Protein AF-A0A649YAK7-F1 (afdb_monomer)

Organism: Acinetobacter baumannii (NCBI:txid470)

Solvent-accessible surface area (backbone atoms only — not comparable to full-atom values): 14995 Å² total; per-residue (Å²): 110,80,66,57,76,74,41,78,46,76,50,72,53,96,62,55,87,86,58,92,75,90,67,78,52,79,36,69,50,30,36,45,90,87,63,53,68,31,51,49,61,83,66,52,72,77,46,49,48,79,44,32,38,68,70,78,77,57,93,85,59,93,75,72,81,82,68,61,52,30,59,73,34,60,60,80,78,52,68,70,46,68,51,32,56,36,32,53,81,71,58,45,64,87,64,53,66,54,83,65,18,56,56,43,32,47,23,73,73,70,75,52,82,75,87,83,63,46,61,48,50,65,41,46,31,41,41,59,64,73,63,44,34,82,90,71,45,54,80,69,83,75,76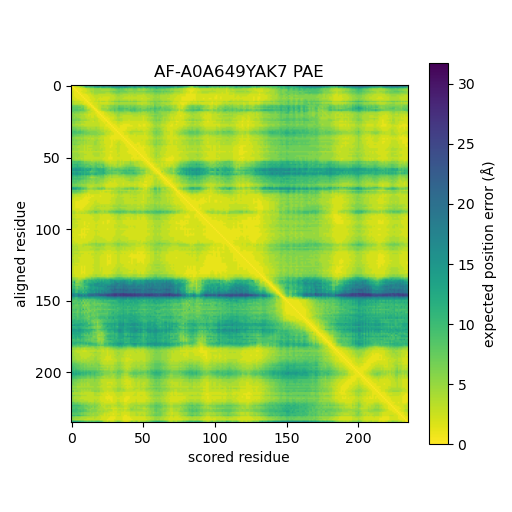,87,68,94,69,91,65,52,71,68,58,52,49,51,49,51,56,57,56,71,71,49,76,80,86,75,81,66,94,73,79,73,81,87,78,81,85,85,82,91,69,54,67,45,85,61,56,61,44,79,46,79,49,76,49,75,39,79,90,79,70,44,76,47,79,46,78,45,64,81,37,83,50,52,62,66,48,79,50,76,54,90,89,41,85,82,58,80,55,26,20,36,74

Structure (mmCIF, N/CA/C/O backbone):
data_AF-A0A649YAK7-F1
#
_entry.id   AF-A0A649YAK7-F1
#
loop_
_atom_site.group_PDB
_atom_site.id
_atom_site.type_symbol
_atom_site.label_atom_id
_atom_site.label_alt_id
_atom_site.label_comp_id
_atom_site.label_asym_id
_atom_site.label_entity_id
_atom_site.label_seq_id
_atom_site.pdbx_PDB_ins_code
_atom_site.Cartn_x
_atom_site.Cartn_y
_atom_site.Cartn_z
_atom_site.occupancy
_atom_site.B_iso_or_equiv
_atom_site.auth_seq_id
_atom_site.auth_comp_id
_atom_site.auth_asym_id
_atom_site.auth_atom_id
_atom_site.pdbx_PDB_model_num
ATOM 1 N N . PRO A 1 1 ? 16.745 -8.105 -25.907 1.00 77.00 1 PRO A N 1
ATOM 2 C CA . PRO A 1 1 ? 18.069 -7.790 -25.308 1.00 77.00 1 PRO A CA 1
ATOM 3 C C . PRO A 1 1 ? 18.294 -8.586 -24.013 1.00 77.00 1 PRO A C 1
ATOM 5 O O . PRO A 1 1 ? 17.346 -8.723 -23.245 1.00 77.00 1 PRO A O 1
ATOM 8 N N . GLN A 1 2 ? 19.508 -9.100 -23.781 1.00 86.31 2 GLN A N 1
ATOM 9 C CA . GLN A 1 2 ? 19.832 -10.002 -22.658 1.00 86.31 2 GLN A CA 1
ATOM 10 C C . GLN A 1 2 ? 19.568 -9.380 -21.272 1.00 86.31 2 GLN A C 1
ATOM 12 O O . GLN A 1 2 ? 19.023 -10.039 -20.391 1.00 86.31 2 GLN A O 1
ATOM 17 N N . VAL A 1 3 ? 19.872 -8.090 -21.099 1.00 90.75 3 VAL A N 1
ATOM 18 C CA . VAL A 1 3 ? 19.630 -7.367 -19.836 1.00 90.75 3 VAL A CA 1
ATOM 19 C C . VAL A 1 3 ? 18.131 -7.218 -19.561 1.00 90.75 3 VAL A C 1
ATOM 21 O O . VAL A 1 3 ? 17.653 -7.551 -18.478 1.00 90.75 3 VAL A O 1
ATOM 24 N N . TRP A 1 4 ? 17.355 -6.792 -20.564 1.00 88.62 4 TRP A N 1
ATOM 25 C CA . TRP A 1 4 ? 15.908 -6.591 -20.419 1.00 88.62 4 TRP A CA 1
ATOM 26 C C . TRP A 1 4 ? 15.171 -7.861 -19.990 1.00 88.62 4 TRP A C 1
ATOM 28 O O . TRP A 1 4 ? 14.299 -7.791 -19.130 1.00 88.62 4 TRP A O 1
ATOM 38 N N . SER A 1 5 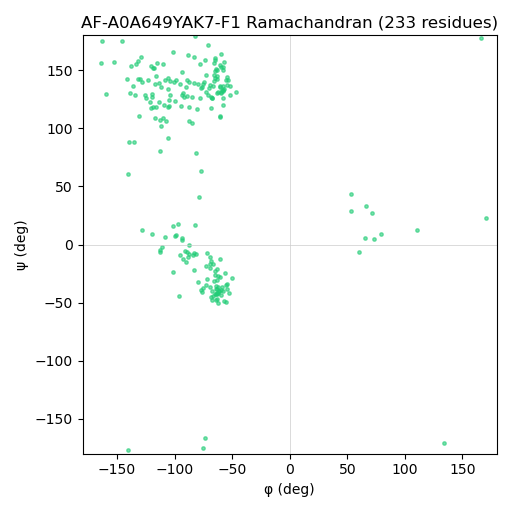? 15.551 -9.030 -20.526 1.00 89.81 5 SER A N 1
ATOM 39 C CA . SER A 1 5 ? 14.949 -10.315 -20.133 1.00 89.81 5 SER A CA 1
ATOM 40 C C . SER A 1 5 ? 15.121 -10.658 -18.650 1.00 89.81 5 SER A C 1
ATOM 42 O O . SER A 1 5 ? 14.463 -11.575 -18.169 1.00 89.81 5 SER A O 1
ATOM 44 N N . GLN A 1 6 ? 15.982 -9.931 -17.935 1.00 91.94 6 GLN A N 1
ATOM 45 C CA . GLN A 1 6 ? 16.278 -10.122 -16.519 1.00 91.94 6 GLN A CA 1
ATOM 46 C C . GLN A 1 6 ? 15.943 -8.887 -15.661 1.00 91.94 6 GLN A C 1
ATOM 48 O O . GLN A 1 6 ? 16.304 -8.841 -14.488 1.00 91.94 6 GLN A O 1
ATOM 53 N N . THR A 1 7 ? 15.268 -7.880 -16.227 1.00 94.56 7 THR A N 1
ATOM 54 C CA . THR A 1 7 ? 15.048 -6.583 -15.571 1.00 94.56 7 THR A CA 1
ATOM 55 C C . THR A 1 7 ? 13.649 -6.457 -14.967 1.00 94.56 7 THR A C 1
ATOM 57 O O . THR A 1 7 ? 12.636 -6.839 -15.561 1.00 94.56 7 THR A O 1
ATOM 60 N N . VAL A 1 8 ? 13.602 -5.847 -13.785 1.00 96.12 8 VAL A N 1
ATOM 61 C CA . VAL A 1 8 ? 12.404 -5.249 -13.195 1.00 96.12 8 VAL A CA 1
ATOM 62 C C . VAL A 1 8 ? 12.660 -3.751 -13.084 1.00 96.12 8 VAL A C 1
ATOM 64 O O . VAL A 1 8 ? 13.588 -3.345 -12.392 1.00 96.12 8 VAL A O 1
ATOM 67 N N . LEU A 1 9 ? 11.849 -2.943 -13.764 1.00 96.88 9 LEU A N 1
ATOM 68 C CA . LEU A 1 9 ? 11.813 -1.496 -13.586 1.00 96.88 9 LEU A CA 1
ATOM 69 C C . LEU A 1 9 ? 10.558 -1.141 -12.787 1.00 96.88 9 LEU A C 1
ATOM 71 O O . LEU A 1 9 ? 9.440 -1.426 -13.218 1.00 96.88 9 LEU A O 1
ATOM 75 N N . LEU A 1 10 ? 10.760 -0.532 -11.623 1.00 97.56 10 LEU A N 1
ATOM 76 C CA . LEU A 1 10 ? 9.701 0.034 -10.797 1.00 97.56 10 LEU A CA 1
ATOM 77 C C . LEU A 1 10 ? 9.756 1.551 -10.954 1.00 97.56 10 LEU A C 1
ATOM 79 O O . LEU A 1 10 ? 10.803 2.148 -10.724 1.00 97.56 10 LEU A O 1
ATOM 83 N N . VAL A 1 11 ? 8.647 2.160 -11.360 1.00 97.44 11 VAL A N 1
ATOM 84 C CA . VAL A 1 11 ? 8.497 3.618 -11.390 1.00 97.44 11 VAL A CA 1
ATOM 85 C C . VAL A 1 11 ? 7.514 3.980 -10.291 1.00 97.44 11 VAL A C 1
ATOM 87 O O . VAL A 1 11 ? 6.333 3.655 -10.400 1.00 97.44 11 VAL A O 1
ATOM 90 N N . ASN A 1 12 ? 8.008 4.597 -9.224 1.00 93.94 12 ASN A N 1
ATOM 91 C CA . ASN A 1 12 ? 7.213 5.079 -8.101 1.00 93.94 12 ASN A CA 1
ATOM 92 C C . ASN A 1 12 ? 7.291 6.602 -8.011 1.00 93.94 12 ASN A C 1
ATOM 94 O O . ASN A 1 12 ? 8.256 7.211 -8.465 1.00 93.94 12 ASN A O 1
ATOM 98 N N . PHE A 1 13 ? 6.280 7.180 -7.383 1.00 94.00 13 PHE A N 1
ATOM 99 C CA . PHE A 1 13 ? 6.213 8.597 -7.046 1.00 94.00 13 PHE A CA 1
ATOM 100 C C . PHE A 1 13 ? 6.452 8.726 -5.547 1.00 94.00 13 PHE A C 1
ATOM 102 O O . PHE A 1 13 ? 6.069 7.829 -4.803 1.00 94.00 13 PHE A O 1
ATOM 109 N N . ASP A 1 14 ? 7.136 9.770 -5.112 1.00 91.25 14 ASP A N 1
ATOM 110 C CA . ASP A 1 14 ? 7.422 10.030 -3.701 1.00 91.25 14 ASP A CA 1
ATOM 111 C C . ASP A 1 14 ? 6.227 10.654 -2.968 1.00 91.25 14 ASP A C 1
ATOM 113 O O . ASP A 1 14 ? 5.999 10.342 -1.800 1.00 91.25 14 ASP A O 1
ATOM 117 N N . GLU A 1 15 ? 5.421 11.455 -3.667 1.00 88.19 15 GLU A N 1
ATOM 118 C CA . GLU A 1 15 ? 4.200 12.060 -3.134 1.00 88.19 15 GLU A CA 1
ATOM 119 C C . GLU A 1 15 ? 3.072 12.194 -4.174 1.00 88.19 15 GLU A C 1
ATOM 121 O O . GLU A 1 15 ? 3.225 11.861 -5.351 1.00 88.19 15 GLU A O 1
ATOM 126 N N . ASN A 1 16 ? 1.895 12.640 -3.720 1.00 88.31 16 ASN A N 1
ATOM 127 C CA . ASN A 1 16 ? 0.734 12.930 -4.568 1.00 88.31 16 ASN A CA 1
ATOM 128 C C . ASN A 1 16 ? 0.569 14.431 -4.870 1.00 88.31 16 ASN A C 1
ATOM 130 O O . ASN A 1 16 ? -0.485 14.802 -5.380 1.00 88.31 16 ASN A O 1
ATOM 134 N N . ASP A 1 17 ? 1.533 15.278 -4.485 1.00 83.56 17 ASP A N 1
ATOM 135 C CA . ASP A 1 17 ? 1.525 16.740 -4.690 1.00 83.56 17 ASP A CA 1
ATOM 136 C C . ASP A 1 17 ? 0.242 17.432 -4.164 1.00 83.56 17 ASP A C 1
ATOM 138 O O . ASP A 1 17 ? -0.245 18.430 -4.690 1.00 83.56 17 ASP A O 1
ATOM 142 N N . GLY A 1 18 ? -0.388 16.846 -3.136 1.00 81.31 18 GLY A N 1
ATOM 143 C CA . GLY A 1 18 ? -1.634 17.352 -2.551 1.00 81.31 18 GLY A CA 1
ATOM 144 C C . GLY A 1 18 ? -2.896 17.137 -3.398 1.00 81.31 18 GLY A C 1
ATOM 145 O O . GLY A 1 18 ? -3.975 17.581 -2.996 1.00 81.31 18 GLY A O 1
ATOM 146 N N . PHE A 1 19 ? -2.814 16.433 -4.532 1.00 83.69 19 PHE A N 1
ATOM 147 C CA . PHE A 1 19 ? -3.988 16.109 -5.342 1.00 83.69 19 PHE A CA 1
ATOM 148 C C . PHE A 1 19 ? -4.945 15.163 -4.609 1.00 83.69 19 PHE A C 1
ATOM 150 O O . PHE A 1 19 ? -4.546 14.272 -3.859 1.00 83.69 19 PHE A O 1
ATOM 157 N N . PHE A 1 20 ? -6.244 15.334 -4.856 1.00 85.38 20 PHE A N 1
ATOM 158 C CA . PHE A 1 20 ? -7.271 14.485 -4.260 1.00 85.38 20 PHE A CA 1
ATOM 159 C C . PHE A 1 20 ? -7.090 13.005 -4.645 1.00 85.38 20 PHE A C 1
ATOM 161 O O . PHE A 1 20 ? -7.028 12.663 -5.825 1.00 85.38 20 PHE A O 1
ATOM 168 N N . ASP A 1 21 ? -7.119 12.122 -3.644 1.00 88.31 21 ASP A N 1
ATOM 169 C CA . ASP A 1 21 ? -7.293 10.679 -3.809 1.00 88.31 21 ASP A CA 1
ATOM 170 C C . ASP A 1 21 ? -8.437 10.204 -2.898 1.00 88.31 21 ASP A C 1
ATOM 172 O O . ASP A 1 21 ? -8.608 10.676 -1.773 1.00 88.31 21 ASP A O 1
ATOM 176 N N . HIS A 1 22 ? -9.262 9.290 -3.406 1.00 89.00 22 HIS A N 1
ATOM 177 C CA . HIS A 1 22 ? -10.464 8.821 -2.715 1.00 89.00 22 HIS A CA 1
ATOM 178 C C . HIS A 1 22 ? -10.210 7.633 -1.777 1.00 89.00 22 HIS A C 1
ATOM 180 O O . HIS A 1 22 ? -11.119 7.235 -1.044 1.00 89.00 22 HIS A O 1
ATOM 186 N N . VAL A 1 23 ? -9.033 7.005 -1.839 1.00 90.88 23 VAL A N 1
ATOM 187 C CA . VAL A 1 23 ? -8.731 5.790 -1.086 1.00 90.88 23 VAL A CA 1
ATOM 188 C C . VAL A 1 23 ? -8.207 6.166 0.293 1.00 90.88 23 VAL A C 1
ATOM 190 O O . VAL A 1 23 ? -7.153 6.794 0.408 1.00 90.88 23 VAL A O 1
ATOM 193 N N . PRO A 1 24 ? -8.906 5.767 1.369 1.00 90.94 24 PRO A N 1
ATOM 194 C CA . PRO A 1 24 ? -8.388 5.975 2.706 1.00 90.94 24 PRO A CA 1
ATOM 195 C C . PRO A 1 24 ? -7.124 5.138 2.911 1.00 90.94 24 PRO A C 1
ATOM 197 O O . PRO A 1 24 ? -7.049 3.983 2.491 1.00 90.94 24 PRO A O 1
ATOM 200 N N . SER A 1 25 ? -6.144 5.717 3.601 1.00 91.81 25 SER A N 1
ATOM 201 C CA . SER A 1 25 ? -4.922 4.997 3.948 1.00 91.81 25 SER A CA 1
ATOM 202 C C . SER A 1 25 ? -5.225 3.776 4.829 1.00 91.81 25 SER A C 1
ATOM 204 O O . SER A 1 25 ? -5.961 3.925 5.812 1.00 91.81 25 SER A O 1
ATOM 206 N N . PRO A 1 26 ? -4.618 2.603 4.558 1.00 94.75 26 PRO A N 1
ATOM 207 C CA . PRO A 1 26 ? -4.724 1.413 5.394 1.00 94.75 26 PRO A CA 1
ATOM 208 C C . PRO A 1 26 ? -3.820 1.560 6.626 1.00 94.75 26 PRO A C 1
ATOM 210 O O . PRO A 1 26 ? -2.837 0.843 6.784 1.00 94.75 26 PRO A O 1
ATOM 213 N N . SER A 1 27 ? -4.119 2.552 7.461 1.00 95.25 27 SER A N 1
ATOM 214 C CA . SER A 1 27 ? -3.342 2.888 8.652 1.00 95.25 27 SER A CA 1
ATOM 215 C C . SER A 1 27 ? -3.790 2.109 9.887 1.00 95.25 27 SER A C 1
ATOM 217 O O . SER A 1 27 ? -4.916 1.604 9.962 1.00 95.25 27 SER A O 1
ATOM 219 N N . ALA A 1 28 ? -2.932 2.084 10.909 1.00 96.06 28 ALA A N 1
ATOM 220 C CA . ALA A 1 28 ? -3.256 1.498 12.206 1.00 96.06 28 ALA A CA 1
ATOM 221 C C . ALA A 1 28 ? -4.471 2.196 12.875 1.00 96.06 28 ALA A C 1
ATOM 223 O O . ALA A 1 28 ? -4.866 3.300 12.459 1.00 96.06 28 ALA A O 1
ATOM 224 N N . PRO A 1 29 ? -5.094 1.570 13.901 1.00 96.12 29 PRO A N 1
ATOM 225 C CA . PRO A 1 29 ? -6.217 2.150 14.638 1.00 96.12 29 PRO A CA 1
ATOM 226 C C . PRO A 1 29 ? -5.972 3.605 15.040 1.00 96.12 29 PRO A C 1
ATOM 228 O O . PRO A 1 29 ? -4.916 3.937 15.577 1.00 96.12 29 PRO A O 1
ATOM 231 N N . SER A 1 30 ? -6.939 4.479 14.770 1.00 94.12 30 SER A N 1
ATOM 232 C CA . SER A 1 30 ? -6.812 5.908 15.063 1.00 94.12 30 SER A CA 1
ATOM 233 C C . SER A 1 30 ? -6.700 6.149 16.571 1.00 94.12 30 SER A C 1
ATOM 235 O O . SER A 1 30 ? -7.271 5.394 17.357 1.00 94.12 30 SER A O 1
ATOM 237 N N . LYS A 1 31 ? -6.013 7.221 16.975 1.00 93.50 31 LYS A N 1
ATOM 238 C CA . LYS A 1 31 ? -5.959 7.692 18.365 1.00 93.50 31 LYS A CA 1
ATOM 239 C C . LYS A 1 31 ? -6.423 9.139 18.446 1.00 93.50 31 LYS A C 1
ATOM 241 O O . LYS A 1 31 ? -6.130 9.920 17.539 1.00 93.50 31 LYS A O 1
ATOM 246 N N . ASP A 1 32 ? -7.159 9.475 19.500 1.00 91.62 32 ASP A N 1
ATOM 247 C CA . ASP A 1 32 ? -7.405 10.875 19.845 1.00 91.62 32 ASP A CA 1
ATOM 248 C C . ASP A 1 32 ? -6.232 11.479 20.632 1.00 91.62 32 ASP A C 1
ATOM 250 O O . ASP A 1 32 ? -5.234 10.812 20.907 1.00 91.62 32 ASP A O 1
ATOM 254 N N . ILE A 1 33 ? -6.356 12.759 20.987 1.00 87.94 33 ILE A N 1
ATOM 255 C CA . ILE A 1 33 ? -5.320 13.511 21.709 1.00 87.94 33 ILE A CA 1
ATOM 256 C C . ILE A 1 33 ? -5.031 12.962 23.116 1.00 87.94 33 ILE A C 1
ATOM 258 O O . ILE A 1 33 ? -3.957 13.199 23.656 1.00 87.94 33 ILE A O 1
ATOM 262 N N . ASN A 1 34 ? -5.962 12.203 23.699 1.00 90.62 34 ASN A N 1
ATOM 263 C CA . ASN A 1 34 ? -5.797 11.563 25.003 1.00 90.62 34 ASN A CA 1
ATOM 264 C C . ASN A 1 34 ? -5.275 10.120 24.870 1.00 90.62 34 ASN A C 1
ATOM 266 O O . ASN A 1 34 ? -5.186 9.399 25.862 1.00 90.62 34 ASN A O 1
ATOM 270 N N . GLY A 1 35 ? -4.962 9.673 23.647 1.00 90.38 35 GLY A N 1
ATOM 271 C CA . GLY A 1 35 ? -4.485 8.325 23.357 1.00 90.38 35 GLY A CA 1
ATOM 272 C C . GLY A 1 35 ? -5.583 7.260 23.298 1.00 90.38 35 GLY A C 1
ATOM 273 O O . GLY A 1 35 ? -5.260 6.074 23.194 1.00 90.38 35 GLY A O 1
ATOM 274 N N . VAL A 1 36 ? -6.868 7.637 23.331 1.00 93.81 36 VAL A N 1
ATOM 275 C CA . VAL A 1 36 ? -7.970 6.671 23.218 1.00 93.81 36 VAL A CA 1
ATOM 276 C C . VAL A 1 36 ? -7.983 6.092 21.809 1.00 93.81 36 VAL A C 1
ATOM 278 O O . VAL A 1 36 ? -8.017 6.823 20.819 1.00 93.81 36 VAL A O 1
ATOM 281 N N . VAL A 1 37 ? -7.971 4.762 21.717 1.00 95.38 37 VAL A N 1
ATOM 282 C CA . VAL A 1 37 ? -7.925 4.035 20.445 1.00 95.38 37 VAL A CA 1
ATOM 283 C C . VAL A 1 37 ? -9.329 3.863 19.855 1.00 95.38 37 VAL A C 1
ATOM 285 O O . VAL A 1 37 ? -10.227 3.299 20.481 1.00 95.38 37 VAL A O 1
ATOM 288 N N . TYR A 1 38 ? -9.498 4.275 18.600 1.00 95.62 38 TYR A N 1
ATOM 289 C CA . TYR A 1 38 ? -10.708 4.114 17.796 1.00 95.62 38 TYR A CA 1
ATOM 290 C C . TYR A 1 38 ? -10.488 3.019 16.751 1.00 95.62 38 TYR A C 1
ATOM 292 O O . TYR A 1 38 ? -10.017 3.256 15.636 1.00 95.62 38 TYR A O 1
ATOM 300 N N . GLY A 1 39 ? -10.837 1.790 17.125 1.00 95.25 39 GLY A N 1
ATOM 301 C CA . GLY A 1 39 ? -10.543 0.603 16.328 1.00 95.25 39 GLY A CA 1
ATOM 302 C C . GLY A 1 39 ? -9.983 -0.527 17.179 1.00 95.25 39 GLY A C 1
ATOM 303 O O . GLY A 1 39 ? -10.009 -0.436 18.405 1.00 95.25 39 GLY A O 1
ATOM 304 N N . LYS A 1 40 ? -9.503 -1.594 16.535 1.00 95.12 40 LYS A N 1
ATOM 305 C CA . LYS A 1 40 ? -8.773 -2.705 17.175 1.00 95.12 40 LYS A CA 1
ATOM 306 C C . LYS A 1 40 ? -7.823 -3.359 16.176 1.00 95.12 40 LYS A C 1
ATOM 308 O O . LYS A 1 40 ? -8.052 -3.288 14.975 1.00 95.12 40 LYS A O 1
ATOM 313 N N . THR A 1 41 ? -6.793 -4.020 16.681 1.00 95.31 41 THR A N 1
ATOM 314 C CA . THR A 1 41 ? -5.872 -4.840 15.890 1.00 95.31 41 THR A CA 1
ATOM 315 C C . THR A 1 41 ? -5.576 -6.135 16.639 1.00 95.31 41 THR A C 1
ATOM 317 O O . THR A 1 41 ? -5.674 -6.170 17.868 1.00 95.31 41 THR A O 1
ATOM 320 N N . THR A 1 42 ? -5.230 -7.197 15.915 1.00 94.56 42 THR A N 1
ATOM 321 C CA . THR A 1 42 ? -4.680 -8.429 16.503 1.00 94.56 42 THR A CA 1
ATOM 322 C C . THR A 1 42 ? -3.180 -8.348 16.807 1.00 94.56 42 THR A C 1
ATOM 324 O O . THR A 1 42 ? -2.638 -9.279 17.400 1.00 94.56 42 THR A O 1
ATOM 327 N N . LEU A 1 43 ? -2.491 -7.284 16.384 1.00 96.12 43 LEU A N 1
ATOM 328 C CA . LEU A 1 43 ? -1.095 -7.027 16.744 1.00 96.12 43 LEU A CA 1
ATOM 329 C C . LEU A 1 43 ? -0.987 -6.467 18.168 1.00 96.12 43 LEU A C 1
ATOM 331 O O . LEU A 1 43 ? -1.923 -5.857 18.683 1.00 96.12 43 LEU A O 1
ATOM 335 N N . THR A 1 44 ? 0.166 -6.657 18.807 1.00 97.19 44 THR A N 1
ATOM 336 C CA . THR A 1 44 ? 0.431 -6.076 20.131 1.00 97.19 44 THR A CA 1
ATOM 337 C C . THR A 1 44 ? 0.677 -4.571 20.041 1.00 97.19 44 THR A C 1
ATOM 339 O O . THR A 1 44 ? 1.111 -4.068 19.003 1.00 97.19 44 THR A O 1
ATOM 342 N N . ASP A 1 45 ? 0.492 -3.852 21.153 1.00 94.25 45 ASP A N 1
ATOM 343 C CA . ASP A 1 45 ? 0.768 -2.409 21.228 1.00 94.25 45 ASP A CA 1
ATOM 344 C C . ASP A 1 45 ? 2.200 -2.067 20.794 1.00 94.25 45 ASP A C 1
ATOM 346 O O . ASP A 1 45 ? 2.418 -1.094 20.075 1.00 94.25 45 ASP A O 1
ATOM 350 N N . GLN A 1 46 ? 3.175 -2.911 21.152 1.00 94.81 46 GLN A N 1
ATOM 351 C CA . GLN A 1 46 ? 4.565 -2.749 20.725 1.00 94.81 46 GLN A CA 1
ATOM 352 C C . GLN A 1 46 ? 4.720 -2.884 19.205 1.00 94.81 46 GLN A C 1
ATOM 354 O O . GLN A 1 46 ? 5.434 -2.095 18.590 1.00 94.81 46 GLN A O 1
ATOM 359 N N . GLN A 1 47 ? 4.052 -3.858 18.584 1.00 95.69 47 GLN A N 1
ATOM 360 C CA . GLN A 1 47 ? 4.137 -4.096 17.140 1.00 95.69 47 GLN A CA 1
ATOM 361 C C . GLN A 1 47 ? 3.547 -2.952 16.307 1.00 95.69 47 GLN A C 1
ATOM 363 O O . GLN A 1 47 ? 4.041 -2.697 15.209 1.00 95.69 47 GLN A O 1
ATOM 368 N N . VAL A 1 48 ? 2.523 -2.263 16.820 1.00 95.06 48 VAL A N 1
ATOM 369 C CA . VAL A 1 48 ? 1.903 -1.106 16.147 1.00 95.06 48 VAL A CA 1
ATOM 370 C C . VAL A 1 48 ? 2.452 0.245 16.599 1.00 95.06 48 VAL A C 1
ATOM 372 O O . VAL A 1 48 ? 2.135 1.259 15.984 1.00 95.06 48 VAL A O 1
ATOM 375 N N . SER A 1 49 ? 3.278 0.282 17.649 1.00 93.50 49 SER A N 1
ATOM 376 C CA . SER A 1 49 ? 3.831 1.520 18.217 1.00 93.50 49 SER A CA 1
ATOM 377 C C . SER A 1 49 ? 4.555 2.390 17.187 1.00 93.50 49 SER A C 1
ATOM 379 O O . SER A 1 49 ? 4.439 3.609 17.245 1.00 93.50 49 SER A O 1
ATOM 381 N N . TYR A 1 50 ? 5.215 1.759 16.212 1.00 93.12 50 TYR A N 1
ATOM 382 C CA . TYR A 1 50 ? 5.959 2.410 15.133 1.00 93.12 50 TYR A CA 1
ATOM 383 C C . TYR A 1 50 ? 5.083 3.200 14.154 1.00 93.12 50 TYR A C 1
ATOM 385 O O . TYR A 1 50 ? 5.609 4.007 13.402 1.00 93.12 50 TYR A O 1
ATOM 393 N N . GLU A 1 51 ? 3.766 2.983 14.132 1.00 94.75 51 GLU A N 1
ATOM 394 C CA . GLU A 1 51 ? 2.853 3.696 13.225 1.00 94.75 51 GLU A CA 1
ATOM 395 C C . GLU A 1 51 ? 2.340 5.021 13.806 1.00 94.75 51 GLU A C 1
ATOM 397 O O . GLU A 1 51 ? 1.665 5.783 13.109 1.00 94.75 51 GLU A O 1
ATOM 402 N N . TYR A 1 52 ? 2.631 5.289 15.083 1.00 94.69 52 TYR A N 1
ATOM 403 C CA . TYR A 1 52 ? 2.188 6.482 15.796 1.00 94.69 52 TYR A CA 1
ATOM 404 C C . TYR A 1 52 ? 3.329 7.476 15.955 1.00 94.69 52 TYR A C 1
ATOM 406 O O . TYR A 1 52 ? 4.455 7.098 16.264 1.00 94.69 52 TYR A O 1
ATOM 414 N N . PHE A 1 53 ? 3.038 8.765 15.804 1.00 92.62 53 PHE A N 1
ATOM 415 C CA . PHE A 1 53 ? 4.038 9.807 15.957 1.00 92.62 53 PHE A CA 1
ATOM 416 C C . PHE A 1 53 ? 4.246 10.126 17.440 1.00 92.62 53 PHE A C 1
ATOM 418 O O . PHE A 1 53 ? 3.693 11.074 17.993 1.00 92.62 53 PHE A O 1
ATOM 425 N N . ASN A 1 54 ? 5.011 9.260 18.098 1.00 90.31 54 ASN A N 1
ATOM 426 C CA . ASN A 1 54 ? 5.407 9.363 19.503 1.00 90.31 54 ASN A CA 1
ATOM 427 C C . ASN A 1 54 ? 6.929 9.227 19.686 1.00 90.31 54 ASN A C 1
ATOM 429 O O . ASN A 1 54 ? 7.413 9.011 20.796 1.00 90.31 54 ASN A O 1
ATOM 433 N N . HIS A 1 55 ? 7.679 9.303 18.586 1.00 87.31 55 HIS A N 1
ATOM 434 C CA . HIS A 1 55 ? 9.122 9.122 18.580 1.00 87.31 55 HIS A CA 1
ATOM 435 C C . HIS A 1 55 ? 9.832 10.455 18.850 1.00 87.31 55 HIS A C 1
ATOM 437 O O . HIS A 1 55 ? 9.423 11.487 18.306 1.00 87.31 55 HIS A O 1
ATOM 443 N N . PRO A 1 56 ? 10.910 10.455 19.654 1.00 88.88 56 PRO A N 1
ATOM 444 C CA . PRO A 1 56 ? 11.691 11.660 19.885 1.00 88.88 56 PRO A CA 1
ATOM 445 C C . PRO A 1 56 ? 12.369 12.118 18.593 1.00 88.88 56 PRO A C 1
ATOM 447 O O . PRO A 1 56 ? 12.607 11.322 17.681 1.00 88.88 56 PRO A O 1
ATOM 450 N N . ALA A 1 57 ? 12.731 13.399 18.540 1.00 90.06 57 ALA A N 1
ATOM 451 C CA . ALA A 1 57 ? 13.565 13.904 17.463 1.00 90.06 57 ALA A CA 1
ATOM 452 C C . ALA A 1 57 ? 14.893 13.147 17.401 1.00 90.06 57 ALA A C 1
ATOM 454 O O . ALA A 1 57 ? 15.568 12.956 18.415 1.00 90.06 57 ALA A O 1
ATOM 455 N N . VAL A 1 58 ? 15.282 12.723 16.197 1.00 89.31 58 VAL A N 1
ATOM 456 C CA . VAL A 1 58 ? 16.630 12.192 15.977 1.00 89.31 58 VAL A CA 1
ATOM 457 C C . VAL A 1 58 ? 17.650 13.305 16.214 1.00 89.31 58 VAL A C 1
ATOM 459 O O . VAL A 1 58 ? 17.401 14.458 15.870 1.00 89.31 58 VAL A O 1
ATOM 462 N N . ALA A 1 59 ? 18.810 12.968 16.785 1.00 90.81 59 ALA A N 1
ATOM 463 C CA . ALA A 1 59 ? 19.792 13.949 17.266 1.00 90.81 59 ALA A CA 1
ATOM 464 C C . ALA A 1 59 ? 20.278 14.952 16.198 1.00 90.81 59 ALA A C 1
ATOM 466 O O . ALA A 1 59 ? 20.720 16.047 16.529 1.00 90.81 59 ALA A O 1
ATOM 467 N N . THR A 1 60 ? 20.209 14.581 14.919 1.00 92.44 60 THR A N 1
ATOM 468 C CA . THR A 1 60 ? 20.617 15.408 13.772 1.00 92.44 60 THR A CA 1
ATOM 469 C C . THR A 1 60 ? 19.485 16.261 13.198 1.00 92.44 60 THR A C 1
ATOM 471 O O . THR A 1 60 ? 19.723 17.052 12.282 1.00 92.44 60 THR A O 1
ATOM 474 N N . SER A 1 61 ? 18.256 16.106 13.694 1.00 91.12 61 SER A N 1
ATOM 475 C CA . SER A 1 61 ? 17.112 16.866 13.207 1.00 91.12 61 SER A CA 1
ATOM 476 C C . SER A 1 61 ? 17.213 18.324 13.643 1.00 91.12 61 SER A C 1
ATOM 478 O O . SER A 1 61 ? 17.400 18.627 14.818 1.00 91.12 61 SER A O 1
ATOM 480 N N . LYS A 1 62 ? 17.066 19.244 12.684 1.00 92.69 62 LYS A N 1
ATOM 481 C CA . LYS A 1 62 ? 16.997 20.691 12.954 1.00 92.69 62 LYS A CA 1
ATOM 482 C C . LYS A 1 62 ? 15.595 21.142 13.361 1.00 92.69 62 LYS A C 1
ATOM 484 O O . LYS A 1 62 ? 15.442 22.206 13.951 1.00 92.69 62 LYS A O 1
ATOM 489 N N . SER A 1 63 ? 14.584 20.357 13.007 1.00 91.75 63 SER A N 1
ATOM 490 C CA . SER A 1 63 ? 13.179 20.652 13.253 1.00 91.75 63 SER A CA 1
ATOM 491 C C . SER A 1 63 ? 12.377 19.363 13.181 1.00 91.75 63 SER A C 1
ATOM 493 O O . SER A 1 63 ? 12.459 18.636 12.190 1.00 91.75 63 SER A O 1
ATOM 495 N N . GLN A 1 64 ? 11.564 19.109 14.196 1.00 89.94 64 GLN A N 1
ATOM 496 C CA . GLN A 1 64 ? 10.560 18.057 14.185 1.00 89.94 64 GLN A CA 1
ATOM 497 C C . GLN A 1 64 ? 9.269 18.645 14.771 1.00 89.94 64 GLN A C 1
ATOM 499 O O . GLN A 1 64 ? 9.356 19.365 15.766 1.00 89.94 64 GLN A O 1
ATOM 504 N N . PRO A 1 65 ? 8.092 18.386 14.176 1.00 89.25 65 PRO A N 1
ATOM 505 C CA . PRO A 1 65 ? 6.825 18.757 14.794 1.00 89.25 65 PRO A CA 1
ATOM 506 C C . PRO A 1 65 ? 6.664 18.109 16.175 1.00 89.25 65 PRO A C 1
ATOM 508 O O . PRO A 1 65 ? 7.195 17.028 16.421 1.00 89.25 65 PRO A O 1
ATOM 511 N N . GLU A 1 66 ? 5.906 18.741 17.068 1.00 90.00 66 GLU A N 1
ATOM 512 C CA . GLU A 1 66 ? 5.556 18.119 18.349 1.00 90.00 66 GLU A CA 1
ATOM 513 C C . GLU A 1 66 ? 4.835 16.789 18.117 1.00 90.00 66 GLU A C 1
ATOM 515 O O . GLU A 1 66 ? 3.960 16.685 17.252 1.00 90.00 66 GLU A O 1
ATOM 520 N N . THR A 1 67 ? 5.201 15.767 18.890 1.00 90.75 67 THR A N 1
ATOM 521 C CA . THR A 1 67 ? 4.540 14.463 18.813 1.00 90.75 67 THR A CA 1
ATOM 522 C C . THR A 1 67 ? 3.076 14.604 19.206 1.00 90.75 67 THR A C 1
ATOM 524 O O . THR A 1 67 ? 2.774 15.140 20.272 1.00 90.75 67 THR A O 1
ATOM 527 N N . ASP A 1 68 ? 2.170 14.079 18.388 1.00 90.31 68 ASP A N 1
ATOM 528 C CA . ASP A 1 68 ? 0.725 14.150 18.630 1.00 90.31 68 ASP A CA 1
ATOM 529 C C . ASP A 1 68 ? 0.106 12.784 18.971 1.00 90.31 68 ASP A C 1
ATOM 531 O O . ASP A 1 68 ? -1.097 12.688 19.224 1.00 90.31 68 ASP A O 1
ATOM 535 N N . GLY A 1 69 ? 0.913 11.715 18.966 1.00 90.94 69 GLY A N 1
ATOM 536 C CA . GLY A 1 69 ? 0.472 10.345 19.225 1.00 90.94 69 GLY A CA 1
ATOM 537 C C . GLY A 1 69 ? -0.482 9.784 18.165 1.00 90.94 69 GLY A C 1
ATOM 538 O O . GLY A 1 69 ? -0.997 8.672 18.337 1.00 90.94 69 GLY A O 1
ATOM 539 N N . ARG A 1 70 ? -0.728 10.517 17.073 1.00 90.94 70 ARG A N 1
ATOM 540 C CA . ARG A 1 70 ? -1.612 10.102 15.985 1.00 90.94 70 ARG A CA 1
ATOM 541 C C . ARG A 1 70 ? -0.870 9.195 15.021 1.00 90.94 70 ARG A C 1
ATOM 543 O O . ARG A 1 70 ? 0.354 9.117 14.997 1.00 90.94 70 ARG A O 1
ATOM 550 N N . VAL A 1 71 ? -1.645 8.466 14.227 1.00 92.25 71 VAL A N 1
ATOM 551 C CA . VAL A 1 71 ? -1.097 7.653 13.143 1.00 92.25 71 VAL A CA 1
ATOM 552 C C . VAL A 1 71 ? -0.579 8.579 12.042 1.00 92.25 71 VAL A C 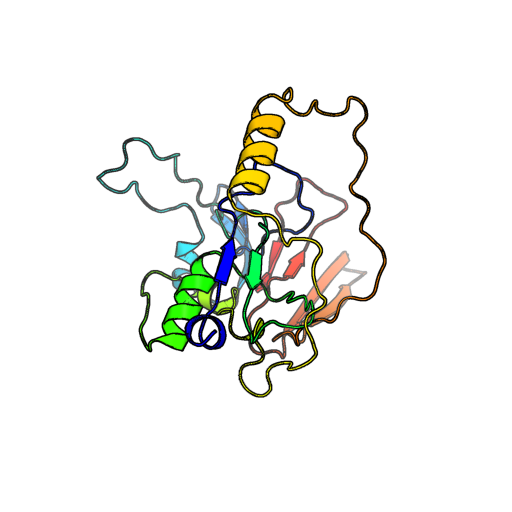1
ATOM 554 O O . VAL A 1 71 ? -1.296 9.500 11.650 1.00 92.25 71 VAL A O 1
ATOM 557 N N . TYR A 1 72 ? 0.619 8.318 11.521 1.00 87.50 72 TYR A N 1
ATOM 558 C CA . TYR A 1 72 ? 1.206 9.125 10.440 1.00 87.50 72 TYR A CA 1
ATOM 559 C C . TYR A 1 72 ? 1.340 8.372 9.108 1.00 87.50 72 TYR A C 1
ATOM 561 O O . TYR A 1 72 ? 1.722 8.968 8.103 1.00 87.50 72 TYR A O 1
ATOM 569 N N . GLY A 1 73 ? 1.021 7.072 9.058 1.00 85.81 73 GLY A N 1
ATOM 570 C CA . GLY A 1 73 ? 1.102 6.318 7.811 1.00 85.81 73 GLY A CA 1
ATOM 571 C C . GLY A 1 73 ? 0.351 4.976 7.786 1.00 85.81 73 GLY A C 1
ATOM 572 O O . GLY A 1 73 ? -0.187 4.560 8.815 1.00 85.81 73 GLY A O 1
ATOM 573 N N . PRO A 1 74 ? 0.312 4.283 6.624 1.00 92.00 74 PRO A N 1
ATOM 574 C CA . PRO A 1 74 ? 0.836 4.707 5.314 1.00 92.00 74 PRO A CA 1
ATOM 575 C C . PRO A 1 74 ? 0.245 6.035 4.814 1.00 92.00 74 PRO A C 1
ATOM 577 O O . PRO A 1 74 ? -0.807 6.458 5.284 1.00 92.00 74 PRO A O 1
ATOM 580 N N . GLY A 1 75 ? 0.934 6.735 3.919 1.00 89.38 75 GLY A N 1
ATOM 581 C CA . GLY A 1 75 ? 0.472 8.030 3.415 1.00 89.38 75 GLY A CA 1
ATOM 582 C C . GLY A 1 75 ? -0.706 7.925 2.441 1.00 89.38 75 GLY A C 1
ATOM 583 O O . GLY A 1 75 ? -1.351 6.884 2.295 1.00 89.38 75 GLY A O 1
ATOM 584 N N . VAL A 1 76 ? -0.964 9.031 1.752 1.00 90.81 76 VAL A N 1
ATOM 585 C CA . VAL A 1 76 ? -1.823 9.080 0.562 1.00 90.81 76 VAL A CA 1
ATOM 586 C C . VAL A 1 76 ? -1.308 8.142 -0.530 1.00 90.81 76 VAL A C 1
ATOM 588 O O . VAL A 1 76 ? -0.110 7.871 -0.629 1.00 90.81 76 VAL A O 1
ATOM 591 N N . ARG A 1 77 ? -2.223 7.615 -1.348 1.00 93.88 77 ARG A N 1
ATOM 592 C CA . ARG A 1 77 ? -1.852 6.706 -2.432 1.00 93.88 77 ARG A CA 1
ATOM 593 C C . ARG A 1 77 ? -1.087 7.460 -3.516 1.00 93.88 77 ARG A C 1
ATOM 595 O O . ARG A 1 77 ? -1.499 8.530 -3.949 1.00 93.88 77 ARG A O 1
ATOM 602 N N . VAL A 1 78 ? -0.032 6.823 -4.008 1.00 94.94 78 VAL A N 1
ATOM 603 C CA . VAL A 1 78 ? 0.753 7.270 -5.158 1.00 94.94 78 VAL A CA 1
ATOM 604 C C . VAL A 1 78 ? 0.740 6.204 -6.258 1.00 94.94 78 VAL A C 1
ATOM 606 O O . VAL A 1 78 ? 0.565 5.016 -5.956 1.00 94.94 78 VAL A O 1
ATOM 609 N N . PRO A 1 79 ? 0.907 6.575 -7.540 1.00 94.94 79 PRO A N 1
ATOM 610 C CA . PRO A 1 79 ? 1.037 5.593 -8.605 1.00 94.94 79 PRO A CA 1
ATOM 611 C C . PRO A 1 79 ? 2.309 4.748 -8.451 1.00 94.94 79 PRO A C 1
ATOM 613 O O . PRO A 1 79 ? 3.351 5.213 -7.990 1.00 94.94 79 PRO A O 1
ATOM 616 N N . MET A 1 80 ? 2.240 3.504 -8.918 1.00 96.56 80 MET A N 1
ATOM 617 C CA . MET A 1 80 ? 3.416 2.681 -9.172 1.00 96.56 80 MET A CA 1
ATOM 618 C C . MET A 1 80 ? 3.222 1.920 -10.479 1.00 96.56 80 MET A C 1
ATOM 620 O O . MET A 1 80 ? 2.210 1.242 -10.667 1.00 96.56 80 MET A O 1
ATOM 624 N N . TYR A 1 81 ? 4.219 1.985 -11.358 1.00 97.12 81 TYR A N 1
ATOM 625 C CA . TYR A 1 81 ? 4.283 1.166 -12.562 1.00 97.12 81 TYR A CA 1
ATOM 626 C C . TYR A 1 81 ? 5.326 0.066 -12.399 1.00 97.12 81 TYR A C 1
ATOM 628 O O . TYR A 1 81 ? 6.455 0.314 -11.977 1.00 97.12 81 TYR A O 1
ATOM 636 N N . VAL A 1 82 ? 4.948 -1.154 -12.779 1.00 96.88 82 VAL A N 1
ATOM 637 C CA . VAL A 1 82 ? 5.825 -2.328 -12.768 1.00 96.88 82 VAL A CA 1
ATOM 638 C C . VAL A 1 82 ? 6.077 -2.758 -14.206 1.00 96.88 82 VAL A C 1
ATOM 640 O O . VAL A 1 82 ? 5.196 -3.318 -14.862 1.00 96.88 82 VAL A O 1
ATOM 643 N N . ILE A 1 83 ? 7.285 -2.515 -14.707 1.00 94.94 83 ILE A N 1
ATOM 644 C CA . ILE A 1 83 ? 7.638 -2.702 -16.116 1.00 94.94 83 ILE A CA 1
ATOM 645 C C . ILE A 1 83 ? 8.716 -3.780 -16.219 1.00 94.94 83 ILE A C 1
ATOM 647 O O . ILE A 1 83 ? 9.858 -3.605 -15.797 1.00 94.94 83 ILE A O 1
ATOM 651 N N . SER A 1 84 ? 8.333 -4.943 -16.741 1.00 94.19 84 SER A N 1
ATOM 652 C CA . SER A 1 84 ? 9.190 -6.124 -16.761 1.00 94.19 84 SER A CA 1
ATOM 653 C C . SER A 1 84 ? 8.673 -7.175 -17.751 1.00 94.19 84 SER A C 1
ATOM 655 O O . SER A 1 84 ? 7.463 -7.239 -17.997 1.00 94.19 84 SER A O 1
ATOM 657 N N . PRO A 1 85 ? 9.527 -8.082 -18.267 1.00 91.75 85 PRO A N 1
ATOM 658 C CA . PRO A 1 85 ? 9.061 -9.298 -18.935 1.00 91.75 85 PRO A CA 1
ATOM 659 C C . PRO A 1 85 ? 8.028 -10.098 -18.123 1.00 91.75 85 PRO A C 1
ATOM 661 O O . PRO A 1 85 ? 7.155 -10.733 -18.712 1.00 91.75 85 PRO A O 1
ATOM 664 N N . TRP A 1 86 ? 8.074 -10.029 -16.786 1.00 94.56 86 TRP A N 1
ATOM 665 C CA . TRP A 1 86 ? 7.160 -10.760 -15.900 1.00 94.56 86 TRP A CA 1
ATOM 666 C C . TRP A 1 86 ? 5.865 -10.002 -15.553 1.00 94.56 86 TRP A C 1
ATOM 668 O O . TRP A 1 86 ? 4.966 -10.590 -14.952 1.00 94.56 86 TRP A O 1
ATOM 678 N N . SER A 1 87 ? 5.713 -8.730 -15.941 1.00 93.19 87 SER A N 1
ATOM 679 C CA . SER A 1 87 ? 4.496 -7.928 -15.693 1.00 93.19 87 SER A CA 1
ATOM 680 C C . SER A 1 87 ? 3.651 -7.662 -16.950 1.00 93.19 87 SER A C 1
ATOM 682 O O . SER A 1 87 ? 2.656 -6.941 -16.897 1.00 93.19 87 SER A O 1
ATOM 684 N N . ARG A 1 88 ? 4.010 -8.275 -18.085 1.00 89.62 88 ARG A N 1
ATOM 685 C CA . ARG A 1 88 ? 3.342 -8.102 -19.387 1.00 89.62 88 ARG A CA 1
ATOM 686 C C . ARG A 1 88 ? 1.834 -8.394 -19.350 1.00 89.62 88 ARG A C 1
ATOM 688 O O . ARG A 1 88 ? 1.387 -9.378 -18.758 1.00 89.62 88 ARG A O 1
ATOM 695 N N . GLY A 1 89 ? 1.066 -7.594 -20.093 1.00 86.81 89 GLY A N 1
ATOM 696 C CA . GLY A 1 89 ? -0.376 -7.783 -20.309 1.00 86.81 89 GLY A CA 1
ATOM 697 C C . GLY A 1 89 ? -1.287 -6.751 -19.639 1.00 86.81 89 GLY A C 1
ATOM 698 O O . GLY A 1 89 ? -2.485 -6.993 -19.571 1.00 86.81 89 GLY A O 1
ATOM 699 N N . GLY A 1 90 ? -0.744 -5.635 -19.134 1.00 88.62 90 GLY A N 1
ATOM 700 C CA . GLY A 1 90 ? -1.557 -4.524 -18.618 1.00 88.62 90 GLY A CA 1
ATOM 701 C C . GLY A 1 90 ? -2.364 -4.869 -17.363 1.00 88.62 90 GLY A C 1
ATOM 702 O O . GLY A 1 90 ? -3.482 -4.388 -17.197 1.00 88.62 90 GLY A O 1
ATOM 703 N N . TRP A 1 91 ? -1.822 -5.739 -16.505 1.00 92.69 91 TRP A N 1
ATOM 704 C CA . TRP A 1 91 ? -2.493 -6.185 -15.285 1.00 92.69 91 TRP A CA 1
ATOM 705 C C . TRP A 1 91 ? -2.475 -5.109 -14.202 1.00 92.69 91 TRP A C 1
ATOM 707 O O . TRP A 1 91 ? -1.449 -4.480 -13.957 1.00 92.69 91 TRP A O 1
ATOM 717 N N . VAL A 1 92 ? -3.593 -4.973 -13.496 1.00 95.38 92 VAL A N 1
ATOM 718 C CA . VAL A 1 92 ? -3.709 -4.175 -12.274 1.00 95.38 92 VAL A CA 1
ATOM 719 C C . VAL A 1 92 ? -3.530 -5.092 -11.067 1.00 95.38 92 VAL A C 1
ATOM 721 O O . VAL A 1 92 ? -4.052 -6.205 -11.046 1.00 95.38 92 VAL A O 1
ATOM 724 N N . ASN A 1 93 ? -2.796 -4.644 -10.051 1.00 97.12 93 ASN A N 1
ATOM 725 C CA . ASN A 1 93 ? -2.727 -5.318 -8.759 1.00 97.12 93 ASN A CA 1
ATOM 726 C C . ASN A 1 93 ? -3.259 -4.379 -7.676 1.00 97.12 93 ASN A C 1
ATOM 728 O O . ASN A 1 93 ? -2.708 -3.301 -7.476 1.00 97.12 93 ASN A O 1
ATOM 732 N N . SER A 1 94 ? -4.333 -4.790 -7.004 1.00 95.62 94 SER A N 1
ATOM 733 C CA . SER A 1 94 ? -5.001 -4.007 -5.957 1.00 95.62 94 SER A CA 1
ATOM 734 C C . SER A 1 94 ? -4.643 -4.461 -4.540 1.00 95.62 94 SER A C 1
ATOM 736 O O . SER A 1 94 ? -5.342 -4.113 -3.591 1.00 95.62 94 SER A O 1
ATOM 738 N N . GLN A 1 95 ? -3.578 -5.250 -4.375 1.00 97.50 95 GLN A N 1
ATOM 739 C CA . GLN A 1 95 ? -2.985 -5.475 -3.061 1.00 97.50 95 GLN A CA 1
ATOM 740 C C . GLN A 1 95 ? -2.446 -4.148 -2.508 1.00 97.50 95 GLN A C 1
ATOM 742 O O . GLN A 1 95 ? -1.957 -3.305 -3.259 1.00 97.50 95 GLN A O 1
ATOM 747 N N . VAL A 1 96 ? -2.542 -3.958 -1.193 1.00 97.31 96 VAL A N 1
ATOM 748 C CA . VAL A 1 96 ? -1.940 -2.796 -0.535 1.00 97.31 96 VAL A CA 1
ATOM 749 C C . VAL A 1 96 ? -0.419 -2.898 -0.619 1.00 97.31 96 VAL A C 1
ATOM 751 O O . VAL A 1 96 ? 0.167 -3.888 -0.181 1.00 97.31 96 VAL A O 1
ATOM 754 N N . PHE A 1 97 ? 0.208 -1.845 -1.133 1.00 97.44 97 PHE A N 1
ATOM 755 C CA . PHE A 1 97 ? 1.653 -1.646 -1.140 1.00 97.44 97 PHE A CA 1
ATOM 756 C C . PHE A 1 97 ? 1.979 -0.239 -0.641 1.00 97.44 97 PHE A C 1
ATOM 758 O O . PHE A 1 97 ? 1.150 0.667 -0.705 1.00 97.44 97 PHE A O 1
ATOM 765 N N . ASP A 1 98 ? 3.202 -0.069 -0.168 1.00 96.19 98 ASP A N 1
ATOM 766 C CA . ASP A 1 98 ? 3.809 1.207 0.194 1.00 96.19 98 ASP A CA 1
ATOM 767 C C . ASP A 1 98 ? 5.289 1.218 -0.236 1.00 96.19 98 ASP A C 1
ATOM 769 O O . ASP A 1 98 ? 5.784 0.257 -0.830 1.00 96.19 98 ASP A O 1
ATOM 773 N N . HIS A 1 99 ? 6.037 2.278 0.073 1.00 95.75 99 HIS A N 1
ATOM 774 C CA . HIS A 1 99 ? 7.459 2.348 -0.290 1.00 95.75 99 HIS A CA 1
ATOM 775 C C . HIS A 1 99 ? 8.315 1.240 0.339 1.00 95.75 99 HIS A C 1
ATOM 777 O O . HIS A 1 99 ? 9.286 0.796 -0.275 1.00 95.75 99 HIS A O 1
ATOM 783 N N . THR A 1 100 ? 7.932 0.719 1.509 1.00 96.62 100 THR A N 1
ATOM 784 C CA . THR A 1 100 ? 8.646 -0.403 2.141 1.00 96.62 100 THR A CA 1
ATOM 785 C C . THR A 1 100 ? 8.468 -1.710 1.370 1.00 96.62 100 THR A C 1
ATOM 787 O O . THR A 1 100 ? 9.304 -2.605 1.462 1.00 96.62 100 THR A O 1
ATOM 790 N N . SER A 1 101 ? 7.432 -1.815 0.535 1.00 98.06 101 SER A N 1
ATOM 791 C CA . SER A 1 101 ? 7.178 -2.984 -0.315 1.00 98.06 101 SER A CA 1
ATOM 792 C C . SER A 1 101 ? 8.304 -3.220 -1.336 1.00 98.06 101 SER A C 1
ATOM 794 O O . SER A 1 101 ? 8.566 -4.362 -1.707 1.00 98.06 101 SER A O 1
ATOM 796 N N . ILE A 1 102 ? 9.029 -2.165 -1.737 1.00 97.75 102 ILE A N 1
ATOM 797 C CA . ILE A 1 102 ? 10.237 -2.271 -2.577 1.00 97.75 102 ILE A CA 1
ATOM 798 C C . ILE A 1 102 ? 11.361 -2.968 -1.805 1.00 97.75 102 ILE A C 1
ATOM 800 O O . ILE A 1 102 ? 12.010 -3.867 -2.337 1.00 97.75 102 ILE A O 1
ATOM 804 N N . LEU A 1 103 ? 11.561 -2.599 -0.538 1.00 98.12 103 LEU A N 1
ATOM 805 C CA . LEU A 1 103 ? 12.546 -3.247 0.327 1.00 98.12 103 LEU A CA 1
ATOM 806 C C . LEU A 1 103 ? 12.177 -4.720 0.530 1.00 98.12 103 LEU A C 1
ATOM 808 O O . LEU A 1 103 ? 13.015 -5.583 0.293 1.00 98.12 103 LEU A O 1
ATOM 812 N N . GLN A 1 104 ? 10.908 -5.023 0.830 1.00 98.44 104 GLN A N 1
ATOM 813 C CA . GLN A 1 104 ? 10.419 -6.405 0.943 1.00 98.44 104 GLN A CA 1
ATOM 814 C C . GLN A 1 104 ? 10.617 -7.210 -0.356 1.00 98.44 104 GLN A C 1
ATOM 816 O O . GLN A 1 104 ? 10.972 -8.387 -0.310 1.00 98.44 104 GLN A O 1
ATOM 821 N N . PHE A 1 105 ? 10.457 -6.595 -1.531 1.00 98.25 105 PHE A N 1
ATOM 822 C CA . PHE A 1 105 ? 10.759 -7.253 -2.805 1.00 98.25 105 PHE A CA 1
ATOM 823 C C . PHE A 1 105 ? 12.247 -7.614 -2.936 1.00 98.25 105 PHE A C 1
ATOM 825 O O . PHE A 1 105 ? 12.589 -8.722 -3.361 1.00 98.25 105 PHE A O 1
ATOM 832 N N . LEU A 1 106 ? 13.142 -6.703 -2.537 1.00 98.19 106 LEU A N 1
ATOM 833 C CA . LEU A 1 106 ? 14.586 -6.953 -2.511 1.00 98.19 106 LEU A CA 1
ATOM 834 C C . LEU A 1 106 ? 14.946 -8.062 -1.510 1.00 98.19 106 LEU A C 1
ATOM 836 O O . LEU A 1 106 ? 15.763 -8.919 -1.845 1.00 98.19 106 LEU A O 1
ATOM 840 N N . GLU A 1 107 ? 14.289 -8.121 -0.347 1.00 98.50 107 GLU A N 1
ATOM 841 C CA . GLU A 1 107 ? 14.417 -9.243 0.596 1.00 98.50 107 GLU A CA 1
ATOM 842 C C . GLU A 1 107 ? 14.085 -10.575 -0.084 1.00 98.50 107 GLU A C 1
ATOM 844 O O . GLU A 1 107 ? 14.879 -11.516 -0.039 1.00 98.50 107 GLU A O 1
ATOM 849 N N . LYS A 1 108 ? 12.944 -10.652 -0.789 1.00 97.25 108 LYS A N 1
ATOM 850 C CA . LYS A 1 108 ? 12.538 -11.864 -1.522 1.00 97.25 108 LYS A CA 1
ATOM 851 C C . LYS A 1 108 ? 13.521 -12.240 -2.624 1.00 97.25 108 LYS A C 1
ATOM 853 O O . LYS A 1 108 ? 13.745 -13.426 -2.859 1.00 97.25 108 LYS A O 1
ATOM 858 N N . ARG A 1 109 ? 14.100 -11.254 -3.311 1.00 96.12 109 ARG A N 1
ATOM 859 C CA . ARG A 1 109 ? 15.022 -11.491 -4.427 1.00 96.12 109 ARG A CA 1
ATOM 860 C C . 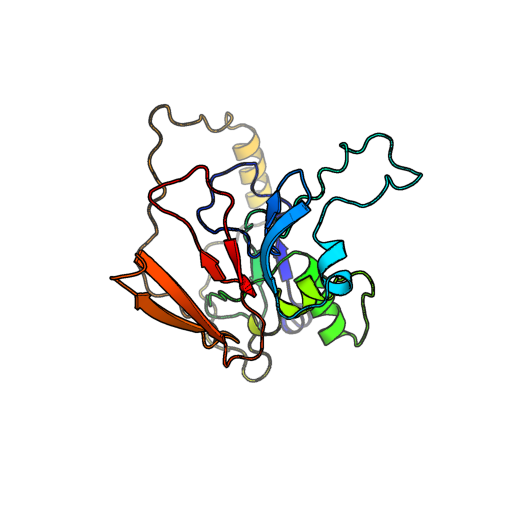ARG A 1 109 ? 16.419 -11.910 -3.973 1.00 96.12 109 ARG A C 1
ATOM 862 O O . ARG A 1 109 ? 17.042 -12.723 -4.661 1.00 96.12 109 ARG A O 1
ATOM 869 N N . PHE A 1 110 ? 16.927 -11.323 -2.895 1.00 97.50 110 PHE A N 1
ATOM 870 C CA . PHE A 1 110 ? 18.330 -11.445 -2.487 1.00 97.50 110 PHE A CA 1
ATOM 871 C C . PHE A 1 110 ? 18.535 -12.211 -1.177 1.00 97.50 110 PHE A C 1
ATOM 873 O O . PHE A 1 110 ? 19.676 -12.500 -0.834 1.00 97.50 110 PHE A O 1
ATOM 880 N N . GLY A 1 111 ? 17.465 -12.578 -0.469 1.00 97.50 111 GLY A N 1
ATOM 881 C CA . GLY A 1 111 ? 17.558 -13.324 0.787 1.00 97.50 111 GLY A CA 1
ATOM 882 C C . GLY A 1 111 ? 18.107 -12.493 1.949 1.00 97.50 111 GLY A C 1
ATOM 883 O O . GLY A 1 111 ? 18.722 -13.046 2.854 1.00 97.50 111 GLY A O 1
ATOM 884 N N . VAL A 1 112 ? 17.914 -11.173 1.909 1.00 97.00 112 VAL A N 1
ATOM 885 C CA . VAL A 1 112 ? 18.294 -10.235 2.979 1.00 97.00 112 VAL A CA 1
ATOM 886 C C . VAL A 1 112 ? 17.072 -9.845 3.811 1.00 97.00 112 VAL A C 1
ATOM 888 O O . VAL A 1 112 ? 15.946 -10.081 3.382 1.00 97.00 112 VAL A O 1
ATOM 891 N N . GLN A 1 113 ? 17.287 -9.242 4.983 1.00 96.50 113 GLN A N 1
ATOM 892 C CA . GLN A 1 113 ? 16.220 -8.689 5.817 1.00 96.50 113 GLN A CA 1
ATOM 893 C C . GLN A 1 113 ? 16.513 -7.220 6.148 1.00 96.50 113 GLN A C 1
ATOM 895 O O . GLN A 1 113 ? 17.587 -6.903 6.649 1.00 96.50 113 GLN A O 1
ATOM 900 N N . GLU A 1 114 ? 15.542 -6.344 5.910 1.00 97.56 114 GLU A N 1
ATOM 901 C CA . GLU A 1 114 ? 15.482 -4.967 6.383 1.00 97.56 114 GLU A CA 1
ATOM 902 C C . GLU A 1 114 ? 14.828 -4.935 7.779 1.00 97.56 114 GLU A C 1
ATOM 904 O O . GLU A 1 114 ? 13.609 -5.125 7.910 1.00 97.56 114 GLU A O 1
ATOM 909 N N . PRO A 1 115 ? 15.600 -4.712 8.853 1.00 96.31 115 PRO A N 1
ATOM 910 C CA . PRO A 1 115 ? 15.065 -4.723 10.211 1.00 96.31 115 PRO A CA 1
ATOM 911 C C . PRO A 1 115 ? 14.141 -3.536 10.520 1.00 96.31 115 PRO A C 1
ATOM 913 O O . PRO A 1 115 ? 13.376 -3.619 11.478 1.00 96.31 115 PRO A O 1
ATOM 916 N N . ASN A 1 116 ? 14.165 -2.459 9.725 1.00 95.25 116 ASN A N 1
ATOM 917 C CA . ASN A 1 116 ? 13.400 -1.241 10.011 1.00 95.25 116 ASN A CA 1
ATOM 918 C C . ASN A 1 116 ? 11.961 -1.246 9.463 1.00 95.25 116 ASN A C 1
ATOM 920 O O . ASN A 1 116 ? 11.222 -0.285 9.672 1.00 95.25 116 ASN A O 1
ATOM 924 N N . ILE A 1 117 ? 11.524 -2.309 8.779 1.00 97.00 117 ILE A N 1
ATOM 925 C CA . ILE A 1 117 ? 10.115 -2.447 8.377 1.00 97.00 117 ILE A CA 1
ATOM 926 C C . ILE A 1 117 ? 9.310 -2.950 9.576 1.00 97.00 117 ILE A C 1
ATOM 928 O O . ILE A 1 117 ? 9.527 -4.073 10.044 1.00 97.00 117 ILE A O 1
ATOM 932 N N . SER A 1 118 ? 8.360 -2.136 10.044 1.00 95.75 118 SER A N 1
ATOM 933 C CA . SER A 1 118 ? 7.551 -2.457 11.221 1.00 95.75 118 SER A CA 1
ATOM 934 C C . SER A 1 118 ? 6.752 -3.761 11.037 1.00 95.75 118 SER A C 1
ATOM 936 O O . SER A 1 118 ? 6.359 -4.113 9.914 1.00 95.75 118 SER A O 1
ATOM 938 N N . PRO A 1 119 ? 6.433 -4.479 12.132 1.00 96.94 119 PRO A N 1
ATOM 939 C CA . PRO A 1 119 ? 5.540 -5.634 12.071 1.00 96.94 119 PRO A CA 1
ATOM 940 C C . PRO A 1 119 ? 4.178 -5.308 11.440 1.00 96.94 119 PRO A C 1
ATOM 942 O O . PRO A 1 119 ? 3.628 -6.136 10.715 1.00 96.94 119 PRO A O 1
ATOM 945 N N . TYR A 1 120 ? 3.659 -4.093 11.665 1.00 96.69 120 TYR A N 1
ATOM 946 C CA . TYR A 1 120 ? 2.428 -3.618 11.036 1.00 96.69 120 TYR A CA 1
ATOM 947 C C . TYR A 1 120 ? 2.560 -3.533 9.508 1.00 96.69 120 TYR A C 1
ATOM 949 O O . TYR A 1 120 ? 1.741 -4.116 8.793 1.00 96.69 120 TYR A O 1
ATOM 957 N N . ARG A 1 121 ? 3.613 -2.882 8.990 1.00 96.81 121 ARG A N 1
ATOM 958 C CA . ARG A 1 121 ? 3.838 -2.761 7.538 1.00 96.81 121 ARG A CA 1
ATOM 959 C C . ARG A 1 121 ? 4.022 -4.111 6.867 1.00 96.81 121 ARG A C 1
ATOM 961 O O . ARG A 1 121 ? 3.428 -4.333 5.820 1.00 96.81 121 ARG A O 1
ATOM 968 N N . ARG A 1 122 ? 4.733 -5.051 7.494 1.00 97.19 122 ARG A N 1
ATOM 969 C CA . ARG A 1 122 ? 4.860 -6.427 6.972 1.00 97.19 122 ARG A CA 1
ATOM 970 C C . ARG A 1 122 ? 3.527 -7.174 6.932 1.00 97.19 122 ARG A C 1
ATOM 972 O O . ARG A 1 122 ? 3.290 -7.977 6.032 1.00 97.19 122 ARG A O 1
ATOM 979 N N . ALA A 1 123 ? 2.656 -6.929 7.909 1.00 97.00 123 ALA A N 1
ATOM 980 C CA . ALA A 1 123 ? 1.351 -7.571 7.975 1.00 97.00 123 ALA A CA 1
ATOM 981 C C . ALA A 1 123 ? 0.355 -6.994 6.954 1.00 97.00 123 ALA A C 1
ATOM 983 O O . ALA A 1 123 ? -0.425 -7.759 6.388 1.00 97.00 123 ALA A O 1
ATOM 984 N N . VAL A 1 124 ? 0.376 -5.681 6.693 1.00 97.12 124 VAL A N 1
ATOM 985 C CA . VAL A 1 124 ? -0.607 -4.991 5.829 1.00 97.12 124 VAL A CA 1
ATOM 986 C C . VAL A 1 124 ? -0.126 -4.816 4.385 1.00 97.12 124 VAL A C 1
ATOM 988 O O . VAL A 1 124 ? -0.893 -5.070 3.453 1.00 97.12 124 VAL A O 1
ATOM 991 N N . CYS A 1 125 ? 1.125 -4.399 4.184 1.00 97.75 125 CYS A N 1
ATOM 992 C CA . CYS A 1 125 ? 1.695 -4.084 2.875 1.00 97.75 125 CYS A CA 1
ATOM 993 C C . CYS A 1 125 ? 2.400 -5.308 2.276 1.00 97.75 125 CYS A C 1
ATOM 995 O O . CYS A 1 125 ? 3.213 -5.962 2.931 1.00 97.75 125 CYS A O 1
ATOM 997 N N . GLY A 1 126 ? 2.092 -5.619 1.016 1.00 97.81 126 GLY A N 1
ATOM 998 C CA . GLY A 1 126 ? 2.684 -6.745 0.298 1.00 97.81 126 GLY A CA 1
ATOM 999 C C . GLY A 1 126 ? 4.153 -6.552 -0.079 1.00 97.81 126 GLY A C 1
ATOM 1000 O O . GLY A 1 126 ? 4.699 -5.462 -0.010 1.00 97.81 126 GLY A O 1
ATOM 1001 N N . ASP A 1 127 ? 4.785 -7.612 -0.574 1.00 97.75 127 ASP A N 1
ATOM 1002 C CA . ASP A 1 127 ? 6.204 -7.633 -0.972 1.00 97.75 127 ASP A CA 1
ATOM 1003 C C . ASP A 1 127 ? 6.441 -7.409 -2.482 1.00 97.75 127 ASP A C 1
ATOM 1005 O O . ASP A 1 127 ? 7.490 -7.765 -3.015 1.00 97.75 127 ASP A O 1
ATOM 1009 N N . LEU A 1 128 ? 5.438 -6.877 -3.191 1.00 97.94 128 LEU A N 1
ATOM 1010 C CA . LEU A 1 128 ? 5.356 -6.700 -4.653 1.00 97.94 128 LEU A CA 1
ATOM 1011 C C . LEU A 1 128 ? 5.443 -7.972 -5.513 1.00 97.94 128 LEU A C 1
ATOM 1013 O O . LEU A 1 128 ? 5.213 -7.888 -6.721 1.00 97.94 128 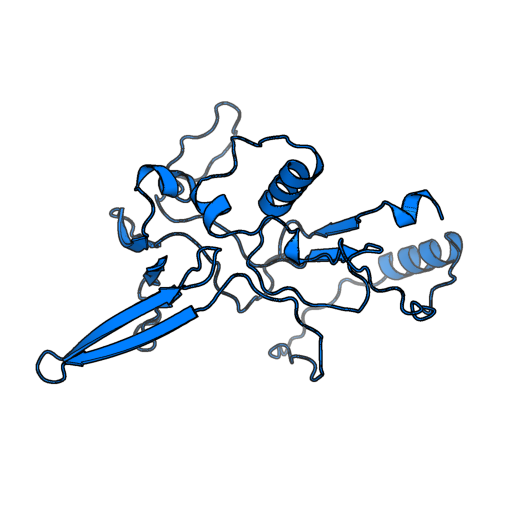LEU A O 1
ATOM 1017 N N . THR A 1 129 ? 5.708 -9.160 -4.962 1.00 97.00 129 THR A N 1
ATOM 1018 C CA . THR A 1 129 ? 5.894 -10.370 -5.786 1.00 97.00 129 THR A CA 1
ATOM 1019 C C . THR A 1 129 ? 4.636 -10.750 -6.572 1.00 97.00 129 THR A C 1
ATOM 1021 O O . THR A 1 129 ? 4.731 -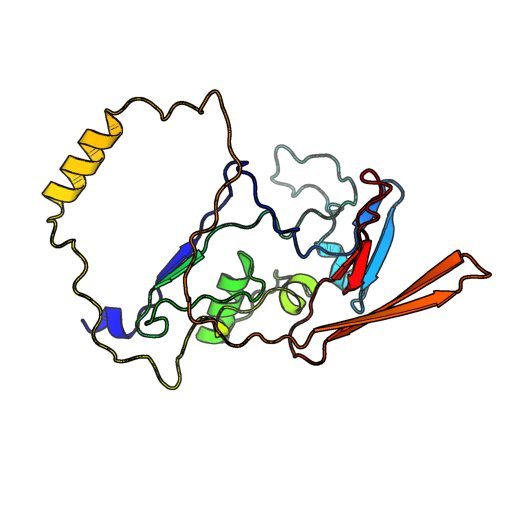11.227 -7.704 1.00 97.00 129 THR A O 1
ATOM 1024 N N . THR A 1 130 ? 3.453 -10.452 -6.031 1.00 96.88 130 THR A N 1
ATOM 1025 C CA . THR A 1 130 ? 2.143 -10.690 -6.663 1.00 96.88 130 THR A CA 1
ATOM 1026 C C . THR A 1 130 ? 1.886 -9.810 -7.895 1.00 96.88 130 THR A C 1
ATOM 1028 O O . THR A 1 130 ? 0.982 -10.097 -8.682 1.00 96.88 130 THR A O 1
ATOM 1031 N N . ALA A 1 131 ? 2.683 -8.755 -8.119 1.00 96.56 131 ALA A N 1
ATOM 1032 C CA . ALA A 1 131 ? 2.607 -7.939 -9.332 1.00 96.56 131 ALA A CA 1
ATOM 1033 C C . ALA A 1 131 ? 3.161 -8.668 -10.574 1.00 96.56 131 ALA A C 1
ATOM 1035 O O . ALA A 1 131 ? 2.831 -8.310 -11.713 1.00 96.56 131 ALA A O 1
ATOM 1036 N N . PHE A 1 132 ? 3.951 -9.725 -10.375 1.00 95.75 132 PHE A N 1
ATOM 1037 C CA . PHE A 1 132 ? 4.660 -10.446 -11.426 1.00 95.75 132 PHE A CA 1
ATOM 1038 C C . PHE A 1 132 ? 4.091 -11.845 -11.670 1.00 95.75 132 PHE A C 1
ATOM 1040 O O . PHE A 1 132 ? 3.525 -12.492 -10.794 1.00 95.75 132 PHE A O 1
ATOM 1047 N N . ASN A 1 133 ? 4.309 -12.350 -12.880 1.00 93.25 133 ASN A N 1
ATOM 1048 C CA . ASN A 1 133 ? 4.135 -13.751 -13.231 1.00 93.25 133 ASN A CA 1
ATOM 1049 C C . ASN A 1 133 ? 5.506 -14.360 -13.554 1.00 93.25 133 ASN A C 1
ATOM 1051 O O . ASN A 1 133 ? 5.892 -14.471 -14.716 1.00 93.25 133 ASN A O 1
ATOM 1055 N N . PHE A 1 134 ? 6.255 -14.728 -12.511 1.00 92.19 134 PHE A N 1
ATOM 1056 C CA . PHE A 1 134 ? 7.581 -15.339 -12.661 1.00 92.19 134 PHE A CA 1
ATOM 1057 C C . PHE A 1 134 ? 7.528 -16.782 -13.176 1.00 92.19 134 PHE A C 1
ATOM 1059 O O . PHE A 1 134 ? 8.448 -17.218 -13.861 1.00 92.19 134 PHE A O 1
ATOM 1066 N N . LYS A 1 135 ? 6.450 -17.518 -12.870 1.00 89.25 135 LYS A N 1
ATOM 1067 C CA . LYS A 1 135 ? 6.308 -18.940 -13.223 1.00 89.25 135 LYS A CA 1
ATOM 1068 C C . LYS A 1 135 ? 5.973 -19.148 -14.701 1.00 89.25 135 LYS A C 1
ATOM 1070 O O . LYS A 1 135 ? 6.471 -20.079 -15.320 1.00 89.25 135 LYS A O 1
ATOM 1075 N N . THR A 1 136 ? 5.102 -18.304 -15.247 1.00 87.44 136 THR A N 1
ATOM 1076 C CA . THR A 1 136 ? 4.551 -18.433 -16.607 1.00 87.44 136 THR A CA 1
ATOM 1077 C C . THR A 1 136 ? 4.451 -17.057 -17.272 1.00 87.44 136 THR A C 1
ATOM 1079 O O . THR A 1 136 ? 3.341 -16.600 -17.547 1.00 87.44 136 THR A O 1
ATOM 1082 N N . PRO A 1 137 ? 5.572 -16.334 -17.466 1.00 81.50 137 PRO A N 1
ATOM 1083 C CA . PRO A 1 137 ? 5.535 -14.973 -17.992 1.00 81.50 137 PRO A CA 1
ATOM 1084 C C . PRO A 1 137 ? 4.755 -14.901 -19.301 1.00 81.50 137 PRO A C 1
ATOM 1086 O O . PRO A 1 137 ? 4.835 -15.793 -20.143 1.00 81.50 137 PRO A O 1
ATOM 1089 N N . ASN A 1 138 ? 3.997 -13.822 -19.473 1.00 80.31 138 ASN A N 1
ATOM 1090 C CA . ASN A 1 138 ? 3.208 -13.622 -20.676 1.00 80.31 138 ASN A CA 1
ATOM 1091 C C . ASN A 1 138 ? 4.140 -13.371 -21.878 1.00 80.31 138 ASN A C 1
ATOM 1093 O O . ASN A 1 138 ? 4.884 -12.389 -21.915 1.00 80.31 138 ASN A O 1
ATOM 1097 N N . LEU A 1 139 ? 4.098 -14.269 -22.861 1.00 79.69 139 LEU A N 1
ATOM 1098 C CA . LEU A 1 139 ? 4.919 -14.204 -24.073 1.00 79.69 139 LEU A CA 1
ATOM 1099 C C . LEU A 1 139 ? 4.177 -13.612 -25.276 1.00 79.69 139 LEU A C 1
ATOM 1101 O O . LEU A 1 139 ? 4.724 -13.634 -26.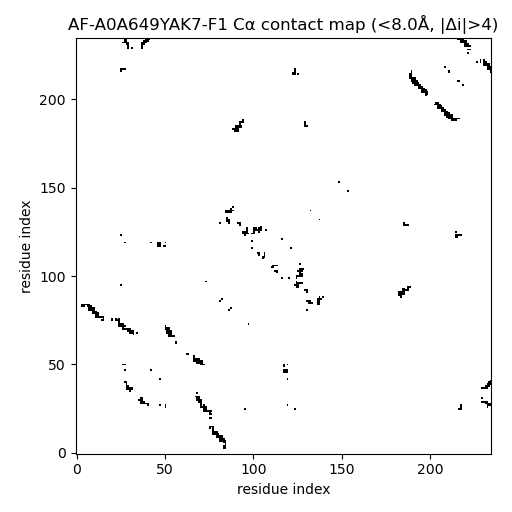377 1.00 79.69 139 LEU A O 1
ATOM 1105 N N . LEU A 1 140 ? 2.964 -13.079 -25.083 1.00 78.69 140 LEU A N 1
ATOM 1106 C CA . LEU A 1 140 ? 2.232 -12.407 -26.152 1.00 78.69 140 LEU A CA 1
ATOM 1107 C C . LEU A 1 140 ? 3.087 -11.285 -26.766 1.00 78.69 140 LEU A C 1
ATOM 1109 O O . LEU A 1 140 ? 3.829 -10.613 -26.033 1.00 78.69 140 LEU A O 1
ATOM 1113 N N . PRO A 1 141 ? 2.982 -11.071 -28.091 1.00 74.81 141 PRO A N 1
ATOM 1114 C CA . PRO A 1 141 ? 3.623 -9.946 -28.750 1.00 74.81 141 PRO A CA 1
ATOM 1115 C C . PRO A 1 141 ? 3.259 -8.648 -28.033 1.00 74.81 141 PRO A C 1
ATOM 1117 O O . PRO A 1 141 ? 2.089 -8.376 -27.758 1.00 74.81 141 PRO A O 1
ATOM 1120 N N . VAL A 1 142 ? 4.274 -7.858 -27.696 1.00 72.69 142 VAL A N 1
ATOM 1121 C CA . VAL A 1 142 ? 4.045 -6.500 -27.207 1.00 72.69 142 VAL A CA 1
ATOM 1122 C C . VAL A 1 142 ? 3.604 -5.686 -28.415 1.00 72.69 142 VAL A C 1
ATOM 1124 O O . VAL A 1 142 ? 4.243 -5.783 -29.464 1.00 72.69 142 VAL A O 1
ATOM 1127 N N . ALA A 1 143 ? 2.514 -4.928 -28.283 1.00 72.38 143 ALA A N 1
ATOM 1128 C CA . ALA A 1 143 ? 2.112 -3.991 -29.324 1.00 72.38 143 ALA A CA 1
ATOM 1129 C C . ALA A 1 143 ? 3.312 -3.104 -29.684 1.00 72.38 143 ALA A C 1
ATOM 1131 O O . ALA A 1 143 ? 4.034 -2.656 -28.786 1.00 72.38 143 ALA A O 1
ATOM 1132 N N . GLU A 1 144 ? 3.544 -2.865 -30.976 1.00 71.94 144 GLU A N 1
ATOM 1133 C CA . GLU A 1 144 ? 4.442 -1.777 -31.349 1.00 71.94 144 GLU A CA 1
ATOM 1134 C C . GLU A 1 144 ? 3.819 -0.494 -30.799 1.00 71.94 144 GLU A C 1
ATOM 1136 O O . GLU A 1 144 ? 2.738 -0.088 -31.217 1.00 71.94 144 GLU A O 1
ATOM 1141 N N . LEU A 1 145 ? 4.460 0.089 -29.788 1.00 68.06 145 LEU A N 1
ATOM 1142 C CA . LEU A 1 145 ? 4.069 1.395 -29.290 1.00 68.06 145 LEU A CA 1
ATOM 1143 C C . LEU A 1 145 ? 4.575 2.442 -30.280 1.00 68.06 145 LEU A C 1
ATOM 1145 O O . LEU A 1 145 ? 5.737 2.393 -30.702 1.00 68.06 145 LEU A O 1
ATOM 1149 N N . ASP A 1 146 ? 3.725 3.412 -30.601 1.00 63.34 146 ASP A N 1
ATOM 1150 C CA . ASP A 1 146 ? 4.144 4.616 -31.307 1.00 63.34 146 ASP A CA 1
ATOM 1151 C C . ASP A 1 146 ? 5.187 5.338 -30.447 1.00 63.34 146 ASP A C 1
ATOM 1153 O O . ASP A 1 146 ? 4.901 5.825 -29.354 1.00 63.34 146 ASP A O 1
ATOM 1157 N N . GLY A 1 147 ? 6.446 5.329 -30.886 1.00 60.88 147 GLY A N 1
ATOM 1158 C CA . GLY A 1 147 ? 7.530 5.766 -30.002 1.00 60.88 147 GLY A CA 1
ATOM 1159 C C . GLY A 1 147 ? 8.946 5.508 -30.494 1.00 60.88 147 GLY A C 1
ATOM 1160 O O . GLY A 1 147 ? 9.868 5.481 -29.685 1.00 60.88 147 GLY A O 1
ATOM 1161 N N . LYS A 1 148 ? 9.166 5.349 -31.804 1.00 70.88 148 LYS A N 1
ATOM 1162 C CA . LYS A 1 148 ? 10.515 5.219 -32.391 1.00 70.88 148 LYS A CA 1
ATOM 1163 C C . LYS A 1 148 ? 11.211 6.587 -32.515 1.00 70.88 148 LYS A C 1
ATOM 1165 O O . LYS A 1 148 ? 11.832 6.871 -33.532 1.00 70.88 148 LYS A O 1
ATOM 1170 N N . LYS A 1 149 ? 11.071 7.451 -31.501 1.00 81.00 149 LYS A N 1
ATOM 1171 C CA . LYS A 1 149 ? 11.750 8.750 -31.461 1.00 81.00 149 LYS A CA 1
ATOM 1172 C C . LYS A 1 149 ? 13.208 8.546 -31.077 1.00 81.00 149 LYS A C 1
ATOM 1174 O O . LYS A 1 149 ? 13.527 7.827 -30.132 1.00 81.00 149 LYS A O 1
ATOM 1179 N N . THR A 1 150 ? 14.094 9.205 -31.797 1.00 89.12 150 THR A N 1
ATOM 1180 C CA . THR A 1 150 ? 15.486 9.379 -31.400 1.00 89.12 150 THR A CA 1
ATOM 1181 C C . THR A 1 150 ? 15.570 10.225 -30.128 1.00 89.12 150 THR A C 1
ATOM 1183 O O . THR A 1 150 ? 14.660 10.993 -29.801 1.00 89.12 150 THR A O 1
ATOM 1186 N N . LYS A 1 151 ? 16.701 10.138 -29.417 1.00 90.06 151 LYS A N 1
ATOM 1187 C CA . LYS A 1 151 ? 16.981 11.009 -28.264 1.00 90.06 151 LYS A CA 1
ATOM 1188 C C . LYS A 1 151 ? 16.817 12.492 -28.624 1.00 90.06 151 LYS A C 1
ATOM 1190 O O . LYS A 1 151 ? 16.229 13.233 -27.850 1.00 90.06 151 LYS A O 1
ATOM 1195 N N . ALA A 1 152 ? 17.291 12.901 -29.804 1.00 94.75 152 ALA A N 1
ATOM 1196 C CA . ALA A 1 152 ? 17.199 14.284 -30.266 1.00 94.75 152 ALA A CA 1
ATOM 1197 C C . ALA A 1 152 ? 15.742 14.754 -30.415 1.00 94.75 152 ALA A C 1
ATOM 1199 O O . ALA A 1 152 ? 15.408 15.856 -29.992 1.00 94.75 152 ALA A O 1
ATOM 1200 N N . GLU A 1 153 ? 14.860 13.910 -30.957 1.00 93.19 153 GLU A N 1
ATOM 1201 C CA . GLU A 1 153 ? 13.431 14.228 -31.068 1.00 93.19 153 GLU A CA 1
ATOM 1202 C C . GLU A 1 153 ? 12.745 14.291 -29.697 1.00 93.19 153 GLU A C 1
ATOM 1204 O O . GLU A 1 153 ? 11.919 15.172 -29.469 1.00 93.19 153 GLU A O 1
ATOM 1209 N N . ALA A 1 154 ? 13.086 13.385 -28.773 1.00 90.50 154 ALA A N 1
ATOM 1210 C CA . ALA A 1 154 ? 12.563 13.419 -27.407 1.00 90.50 154 ALA A CA 1
ATOM 1211 C C . ALA A 1 154 ? 13.025 14.676 -26.646 1.00 90.50 154 ALA A C 1
ATOM 1213 O O . ALA A 1 154 ? 12.214 15.336 -25.995 1.00 90.50 154 ALA A O 1
ATOM 1214 N N . ASP A 1 155 ? 14.301 15.049 -26.780 1.00 94.50 155 ASP A N 1
ATOM 1215 C CA . ASP A 1 155 ? 14.857 16.266 -26.185 1.00 94.50 155 ASP A CA 1
ATOM 1216 C C . ASP A 1 155 ? 14.205 17.526 -26.759 1.00 94.50 155 ASP A C 1
ATOM 1218 O O . ASP A 1 155 ? 13.876 18.437 -26.002 1.00 94.50 155 ASP A O 1
ATOM 1222 N N . ALA A 1 156 ? 13.977 17.575 -28.075 1.00 95.12 156 ALA A N 1
ATOM 1223 C CA . ALA A 1 156 ? 13.302 18.698 -28.717 1.00 95.12 156 ALA A CA 1
ATOM 1224 C C . ALA A 1 156 ? 11.866 18.879 -28.193 1.00 95.12 156 ALA A C 1
ATOM 1226 O O . ALA A 1 156 ? 11.449 20.009 -27.943 1.00 95.12 156 ALA A O 1
ATOM 1227 N N . ILE A 1 157 ? 11.130 17.782 -27.969 1.00 92.88 157 ILE A N 1
ATOM 1228 C CA . ILE A 1 157 ? 9.791 17.828 -27.357 1.00 92.88 157 ILE A CA 1
ATOM 1229 C C . ILE A 1 157 ? 9.869 18.359 -25.926 1.00 92.88 157 ILE A C 1
ATOM 1231 O O . ILE A 1 157 ? 9.104 19.256 -25.584 1.00 92.88 157 ILE A O 1
ATOM 1235 N N . ARG A 1 158 ? 10.799 17.851 -25.106 1.00 94.00 158 ARG A N 1
ATOM 1236 C CA . ARG A 1 158 ? 10.989 18.325 -23.726 1.00 94.00 158 ARG A CA 1
ATOM 1237 C C . ARG A 1 158 ? 11.283 19.826 -23.692 1.00 94.00 158 ARG A C 1
ATOM 1239 O O . ARG A 1 158 ? 10.621 20.549 -22.960 1.00 94.00 158 ARG A O 1
ATOM 1246 N N . VAL A 1 159 ? 12.225 20.301 -24.511 1.00 96.12 159 VAL A N 1
ATOM 1247 C CA . VAL A 1 159 ? 12.571 21.731 -24.600 1.00 96.12 159 VAL A CA 1
ATOM 1248 C C . VAL A 1 159 ? 11.361 22.561 -25.026 1.00 96.12 159 VAL A C 1
ATOM 1250 O O . VAL A 1 159 ? 11.097 23.604 -24.440 1.00 96.12 159 VAL A O 1
ATOM 1253 N N . ALA A 1 160 ? 10.590 22.097 -26.012 1.00 95.88 160 ALA A N 1
ATOM 1254 C CA . ALA A 1 160 ? 9.372 22.786 -26.425 1.00 95.88 160 ALA A CA 1
ATOM 1255 C C . ALA A 1 160 ? 8.315 22.831 -25.305 1.00 95.88 160 ALA A C 1
ATOM 1257 O O . ALA A 1 160 ? 7.643 23.847 -25.149 1.00 95.88 160 ALA A O 1
ATOM 1258 N N . GLN A 1 161 ? 8.179 21.761 -24.513 1.00 93.94 161 GLN A N 1
ATOM 1259 C CA . GLN A 1 161 ? 7.258 21.695 -23.374 1.00 93.94 161 GLN A CA 1
ATOM 1260 C C . GLN A 1 161 ? 7.686 22.598 -22.211 1.00 93.94 161 GLN A C 1
ATOM 1262 O O . GLN A 1 161 ? 6.828 23.203 -21.581 1.00 93.94 161 GLN A O 1
ATOM 1267 N N . GLU A 1 162 ? 8.987 22.737 -21.951 1.00 94.19 162 GLU A N 1
ATOM 1268 C CA . GLU A 1 162 ? 9.527 23.635 -20.915 1.00 94.19 162 GLU A CA 1
ATOM 1269 C C . GLU A 1 162 ? 9.255 25.118 -21.205 1.00 94.19 162 GLU A C 1
ATOM 1271 O O . GLU A 1 162 ? 9.230 25.932 -20.286 1.00 94.19 162 GLU A O 1
ATOM 1276 N N . LEU A 1 163 ? 9.027 25.470 -22.473 1.00 95.62 163 LEU A N 1
ATOM 1277 C CA . LEU A 1 163 ? 8.645 26.821 -22.887 1.00 95.62 163 LEU A CA 1
ATOM 1278 C C . LEU A 1 163 ? 7.137 27.087 -22.761 1.00 95.62 163 LEU A C 1
ATOM 1280 O O . LEU A 1 163 ? 6.707 28.228 -22.946 1.00 95.62 163 LEU A O 1
ATOM 1284 N N . LEU A 1 164 ? 6.322 26.062 -22.486 1.00 95.44 164 LEU A N 1
ATOM 1285 C CA . LEU A 1 164 ? 4.888 26.242 -22.294 1.00 95.44 164 LEU A CA 1
ATOM 1286 C C . LEU A 1 164 ? 4.614 26.934 -20.952 1.00 95.44 164 LEU A C 1
ATOM 1288 O O . LEU A 1 164 ? 5.319 26.697 -19.969 1.00 95.44 164 LEU A O 1
ATOM 1292 N N . PRO A 1 165 ? 3.572 27.780 -20.879 1.00 94.06 165 PRO A N 1
ATOM 1293 C CA . PRO A 1 165 ? 3.149 28.344 -19.609 1.00 94.06 165 PRO A CA 1
ATOM 1294 C C . PRO A 1 165 ? 2.727 27.231 -18.646 1.00 94.06 165 PRO A C 1
ATOM 1296 O O . PRO A 1 165 ? 2.272 26.161 -19.060 1.00 94.06 165 PRO A O 1
ATOM 1299 N N . GLN A 1 166 ? 2.827 27.515 -17.347 1.00 88.81 166 GLN A N 1
ATOM 1300 C CA . GLN A 1 166 ? 2.310 26.624 -16.316 1.00 88.81 166 GLN A CA 1
ATOM 1301 C C . GLN A 1 166 ? 0.831 26.316 -16.582 1.00 88.81 166 GLN A C 1
ATOM 1303 O O . GLN A 1 166 ? 0.048 27.210 -16.915 1.00 88.81 166 GLN A O 1
ATOM 1308 N N . VAL A 1 167 ? 0.451 25.045 -16.423 1.00 85.25 167 VAL A N 1
ATOM 1309 C CA . VAL A 1 167 ? -0.942 24.612 -16.557 1.00 85.25 167 VAL A CA 1
ATOM 1310 C C . VAL A 1 167 ? -1.792 25.396 -15.561 1.00 85.25 167 VAL A C 1
ATOM 1312 O O . VAL A 1 167 ? -1.556 25.347 -14.353 1.00 85.25 167 VAL A O 1
ATOM 1315 N N . SER A 1 168 ? -2.771 26.142 -16.066 1.00 87.69 168 SER A N 1
ATOM 1316 C CA . SER A 1 168 ? -3.687 26.895 -15.221 1.00 87.69 168 SER A CA 1
ATOM 1317 C C . SER A 1 168 ? -4.697 25.957 -14.567 1.00 87.69 168 SER A C 1
ATOM 1319 O O . SER A 1 168 ? -5.237 25.045 -15.196 1.00 87.69 168 SER A O 1
ATOM 1321 N N . VAL A 1 169 ? -4.975 26.194 -13.285 1.00 85.06 169 VAL A N 1
ATOM 1322 C CA . VAL A 1 169 ? -6.036 25.473 -12.578 1.00 85.06 169 VAL A CA 1
ATOM 1323 C C . VAL A 1 169 ? -7.386 25.901 -13.171 1.00 85.06 169 VAL A C 1
ATOM 1325 O O . VAL A 1 169 ? -7.666 27.103 -13.212 1.00 85.06 169 VAL A O 1
ATOM 1328 N N . PRO A 1 170 ? -8.240 24.964 -13.626 1.00 86.12 170 PRO A N 1
ATOM 1329 C CA . PRO A 1 170 ? -9.556 25.306 -14.151 1.00 86.12 170 PRO A CA 1
ATOM 1330 C C . PRO A 1 170 ? -10.405 26.043 -13.109 1.00 86.12 170 PRO A C 1
ATOM 1332 O O . PRO A 1 170 ? -10.522 25.596 -11.967 1.00 86.12 170 PRO A O 1
ATOM 1335 N N . SER A 1 171 ? -11.044 27.146 -13.510 1.00 90.94 171 SER A N 1
ATOM 1336 C CA . SER A 1 171 ? -11.950 27.916 -12.639 1.00 90.94 171 SER A CA 1
ATOM 1337 C C . SER A 1 171 ? -13.201 27.128 -12.240 1.00 90.94 171 SER A C 1
ATOM 1339 O O . SER A 1 171 ? -13.778 27.368 -11.182 1.00 90.94 171 SER A O 1
ATOM 1341 N N . GLN A 1 172 ? -13.606 26.168 -13.073 1.00 91.56 172 GLN A N 1
ATOM 1342 C CA . GLN A 1 172 ? -14.659 25.202 -12.788 1.00 91.56 172 GLN A CA 1
ATOM 1343 C C . GLN A 1 172 ? -14.031 23.818 -12.652 1.00 91.56 172 GLN A C 1
ATOM 1345 O O . GLN A 1 172 ? -13.695 23.174 -13.646 1.00 91.56 172 GLN A O 1
ATOM 1350 N N . GLN A 1 173 ? -13.861 23.361 -11.414 1.00 86.38 173 GLN A N 1
ATOM 1351 C CA . GLN A 1 173 ? -13.371 22.014 -11.150 1.00 86.38 173 GLN A CA 1
ATOM 1352 C C . GLN A 1 173 ? -14.506 20.997 -11.295 1.00 86.38 173 GLN A C 1
ATOM 1354 O O . GLN A 1 173 ? -15.627 21.223 -10.838 1.00 86.38 173 GLN A O 1
ATOM 1359 N N . GLN A 1 174 ? -14.205 19.864 -11.921 1.00 87.00 174 GLN A N 1
ATOM 1360 C CA . GLN A 1 174 ? -15.103 18.718 -12.019 1.00 87.00 174 GLN A CA 1
ATOM 1361 C C . GLN A 1 174 ? -14.459 17.515 -11.337 1.00 87.00 174 GLN A C 1
ATOM 1363 O O . GLN A 1 174 ? -13.234 17.401 -11.285 1.00 87.00 174 GLN A O 1
ATOM 1368 N N . PHE A 1 175 ? -15.285 16.605 -10.821 1.00 83.00 175 PHE A N 1
ATOM 1369 C CA . PHE A 1 175 ? -14.772 15.346 -10.296 1.00 83.00 175 PHE A CA 1
ATOM 1370 C C . PHE A 1 175 ? -14.112 14.527 -11.414 1.00 83.00 175 PHE A C 1
ATOM 1372 O O . PHE A 1 175 ? -14.632 14.506 -12.535 1.00 83.00 175 PHE A O 1
ATOM 1379 N N . PRO A 1 176 ? -12.999 13.828 -11.121 1.00 81.56 176 PRO A N 1
ATOM 1380 C CA . PRO A 1 176 ? -12.369 12.955 -12.098 1.00 81.56 176 PRO A CA 1
ATOM 1381 C C . PRO A 1 176 ? -13.357 11.870 -12.538 1.00 81.56 176 PRO A C 1
ATOM 1383 O O . PRO A 1 176 ? -13.992 11.216 -11.709 1.00 81.56 176 PRO A O 1
ATOM 1386 N N . GLN A 1 177 ? -13.481 11.674 -13.850 1.00 85.06 177 GLN A N 1
ATOM 1387 C CA . GLN A 1 177 ? -14.254 10.573 -14.417 1.00 85.06 177 GLN A CA 1
ATOM 1388 C C . GLN A 1 177 ? -13.337 9.375 -14.636 1.00 85.06 177 GLN A C 1
ATOM 1390 O O . GLN A 1 177 ? -12.284 9.486 -15.263 1.00 85.06 177 GLN A O 1
ATOM 1395 N N . GLN A 1 178 ? -13.733 8.220 -14.110 1.00 83.56 178 GLN A N 1
ATOM 1396 C CA . GLN A 1 178 ? -13.000 6.983 -14.335 1.00 83.56 178 GLN A CA 1
ATOM 1397 C C . GLN A 1 178 ? -13.315 6.442 -15.733 1.00 83.56 178 GLN A C 1
ATOM 1399 O O . GLN A 1 178 ? -14.478 6.221 -16.067 1.00 83.56 178 GLN A O 1
ATOM 1404 N N . GLU A 1 179 ? -12.276 6.192 -16.531 1.00 86.19 179 GLU A N 1
ATOM 1405 C CA . GLU A 1 179 ? -12.419 5.523 -17.826 1.00 86.19 179 GLU A CA 1
ATOM 1406 C C . GLU A 1 179 ? -13.093 4.152 -17.670 1.00 86.19 179 GLU A C 1
ATOM 1408 O O . GLU A 1 179 ? -12.718 3.346 -16.811 1.00 86.19 179 GLU A O 1
ATOM 1413 N N . ILE A 1 180 ? -14.068 3.871 -18.535 1.00 88.31 180 ILE A N 1
ATOM 1414 C CA . ILE A 1 180 ? -14.760 2.581 -18.589 1.00 88.31 180 ILE A CA 1
ATOM 1415 C C . ILE A 1 180 ? -13.924 1.603 -19.421 1.00 88.31 180 ILE A C 1
ATOM 1417 O O . ILE A 1 180 ? -13.400 1.954 -20.476 1.00 88.31 180 ILE A O 1
ATOM 1421 N N . GLY A 1 181 ? -13.825 0.352 -18.976 1.00 87.00 181 GLY A N 1
ATOM 1422 C CA . GLY A 1 181 ? -13.160 -0.706 -19.728 1.00 87.00 181 GLY A CA 1
ATOM 1423 C C . GLY A 1 181 ? -12.876 -1.940 -18.883 1.00 87.00 181 GLY A C 1
ATOM 1424 O O . GLY A 1 181 ? -13.139 -1.970 -17.681 1.00 87.00 181 GLY A O 1
ATOM 1425 N N . ILE A 1 182 ? -12.317 -2.967 -19.521 1.00 86.00 182 ILE A N 1
ATOM 1426 C CA . ILE A 1 182 ? -11.870 -4.186 -18.845 1.00 86.00 182 ILE A CA 1
ATOM 1427 C C . ILE A 1 182 ? -10.359 -4.092 -18.655 1.00 86.00 182 ILE A C 1
ATOM 1429 O O . ILE A 1 182 ? -9.614 -3.952 -19.624 1.00 86.00 182 ILE A O 1
ATOM 1433 N N . ARG A 1 183 ? -9.900 -4.202 -17.406 1.00 86.06 183 ARG A N 1
ATOM 1434 C CA . ARG A 1 183 ? -8.480 -4.361 -17.076 1.00 86.06 183 ARG A CA 1
ATOM 1435 C C . ARG A 1 183 ? -8.289 -5.683 -16.334 1.00 86.06 183 ARG A C 1
ATOM 1437 O O . ARG A 1 183 ? -9.021 -5.935 -15.376 1.00 86.06 183 ARG A O 1
ATOM 1444 N N . PRO A 1 184 ? -7.346 -6.543 -16.751 1.00 91.69 184 PRO A N 1
ATOM 1445 C CA . PRO A 1 184 ? -7.102 -7.793 -16.050 1.00 91.69 184 PRO A CA 1
ATOM 1446 C C . PRO A 1 184 ? -6.541 -7.505 -14.648 1.00 91.69 184 PRO A C 1
ATOM 1448 O O . PRO A 1 184 ? -5.682 -6.639 -14.484 1.00 91.69 184 PRO A O 1
ATOM 1451 N N . SER A 1 185 ? -7.027 -8.215 -13.628 1.00 94.31 185 SER A N 1
ATOM 1452 C CA . SER A 1 185 ? -6.630 -8.009 -12.226 1.00 94.31 185 SER A CA 1
ATOM 1453 C C . SER A 1 185 ? -5.833 -9.190 -11.694 1.00 94.31 185 SER A C 1
ATOM 1455 O O . SER A 1 185 ? -6.215 -10.343 -11.888 1.00 94.31 185 SER A O 1
ATOM 1457 N N . ARG A 1 186 ? -4.734 -8.919 -10.985 1.00 95.12 186 ARG A N 1
ATOM 1458 C CA . ARG A 1 186 ? -3.982 -9.948 -10.260 1.00 95.12 186 ARG A CA 1
ATOM 1459 C C . ARG A 1 186 ? -4.850 -10.558 -9.161 1.00 95.12 186 ARG A C 1
ATOM 1461 O O . ARG A 1 186 ? -5.718 -9.892 -8.596 1.00 95.12 186 ARG A O 1
ATOM 1468 N N . ALA A 1 187 ? -4.593 -11.830 -8.862 1.00 94.88 187 ALA A N 1
ATOM 1469 C CA . ALA A 1 187 ? -5.187 -12.488 -7.710 1.00 94.88 187 ALA A CA 1
ATOM 1470 C C . ALA A 1 187 ? -4.737 -11.775 -6.428 1.00 94.88 187 ALA A C 1
ATOM 1472 O O . ALA A 1 187 ? -3.547 -11.519 -6.243 1.00 94.88 187 ALA A O 1
ATOM 1473 N N . LEU A 1 188 ? -5.693 -11.461 -5.558 1.00 96.62 188 LEU A N 1
ATOM 1474 C CA . LEU A 1 188 ? -5.430 -10.782 -4.294 1.00 96.62 188 LEU A CA 1
ATOM 1475 C C . LEU A 1 188 ? -5.251 -11.801 -3.161 1.00 96.62 188 LEU A C 1
ATOM 1477 O O . LEU A 1 188 ? -5.896 -12.850 -3.175 1.00 96.62 188 LEU A O 1
ATOM 1481 N N . PRO A 1 189 ? -4.427 -11.500 -2.143 1.00 97.19 189 PRO A N 1
ATOM 1482 C CA . PRO A 1 189 ? -4.185 -12.399 -1.015 1.00 97.19 189 PRO A CA 1
ATOM 1483 C C . PRO A 1 189 ? -5.268 -12.308 0.074 1.00 97.19 189 PRO A C 1
ATOM 1485 O O . PRO A 1 189 ? -5.024 -12.731 1.205 1.00 97.19 189 PRO A O 1
ATOM 1488 N N . TYR A 1 190 ? -6.431 -11.736 -0.244 1.00 97.06 190 TYR A N 1
ATOM 1489 C CA . TYR A 1 190 ? -7.508 -11.442 0.696 1.00 97.06 190 TYR A CA 1
ATOM 1490 C C . TYR A 1 190 ? -8.760 -12.246 0.361 1.00 97.06 190 TYR A C 1
ATOM 1492 O O . TYR A 1 190 ? -9.098 -12.420 -0.809 1.00 97.06 190 TYR A O 1
ATOM 1500 N N . ILE A 1 191 ? -9.495 -12.646 1.395 1.00 96.94 191 ILE A N 1
ATOM 1501 C CA . ILE A 1 191 ? -10.877 -13.116 1.273 1.00 96.94 191 ILE A CA 1
ATOM 1502 C C . ILE A 1 191 ? -11.646 -12.441 2.405 1.00 96.94 191 ILE A C 1
ATOM 1504 O O . ILE A 1 191 ? -11.687 -12.942 3.528 1.00 96.94 191 ILE A O 1
ATOM 1508 N N . LEU A 1 192 ? -12.149 -11.238 2.122 1.00 96.38 192 LEU A N 1
ATOM 1509 C CA . LEU A 1 192 ? -12.729 -10.344 3.121 1.00 96.38 192 LEU A CA 1
ATOM 1510 C C . LEU A 1 192 ? -14.230 -10.591 3.272 1.00 96.38 192 LEU A C 1
ATOM 1512 O O . LEU A 1 192 ? -14.961 -10.666 2.286 1.00 96.38 192 LEU A O 1
ATOM 1516 N N . HIS A 1 193 ? -14.693 -10.638 4.516 1.00 96.56 193 HIS A N 1
ATOM 1517 C CA . HIS A 1 193 ? -16.101 -10.740 4.869 1.00 96.56 193 HIS A CA 1
ATOM 1518 C C . HIS A 1 193 ? -16.454 -9.712 5.938 1.00 96.56 193 HIS A C 1
ATOM 1520 O O . HIS A 1 193 ? -15.699 -9.501 6.890 1.00 96.56 193 HIS A O 1
ATOM 1526 N N . THR A 1 194 ? -17.652 -9.147 5.812 1.00 95.94 194 THR A N 1
ATOM 1527 C CA . THR A 1 194 ? -18.246 -8.282 6.828 1.00 95.94 194 THR A CA 1
ATOM 1528 C C . THR A 1 194 ? -19.697 -8.687 7.034 1.00 95.94 194 THR A C 1
ATOM 1530 O O . THR A 1 194 ? -20.463 -8.763 6.074 1.00 95.94 194 THR A O 1
ATOM 1533 N N . SER A 1 195 ? -20.092 -8.914 8.282 1.00 96.44 195 SER A N 1
ATOM 1534 C CA . SER A 1 195 ? -21.490 -9.114 8.672 1.00 96.44 195 SER A CA 1
ATOM 1535 C C . SER A 1 195 ? -21.858 -8.207 9.842 1.00 96.44 195 SER A C 1
ATOM 1537 O O . SER A 1 195 ? -20.989 -7.700 10.551 1.00 96.44 195 SER A O 1
ATOM 1539 N N . ALA A 1 196 ? -23.154 -8.001 10.061 1.00 96.62 196 ALA A N 1
ATOM 1540 C CA . ALA A 1 196 ? -23.656 -7.165 11.142 1.00 96.62 196 ALA A CA 1
ATOM 15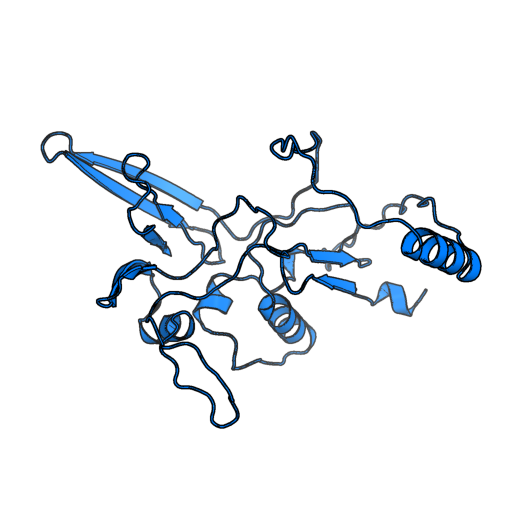41 C C . ALA A 1 196 ? -24.737 -7.895 11.943 1.00 96.62 196 ALA A C 1
ATOM 1543 O O . ALA A 1 196 ? -25.580 -8.586 11.375 1.00 96.62 196 ALA A O 1
ATOM 1544 N N . LYS A 1 197 ? -24.735 -7.699 13.263 1.00 97.25 197 LYS A N 1
ATOM 1545 C CA . LYS A 1 197 ? -25.850 -8.035 14.151 1.00 97.25 197 LYS A CA 1
ATOM 1546 C C . LYS A 1 197 ? -26.423 -6.739 14.711 1.00 97.25 197 LYS A C 1
ATOM 1548 O O . LYS A 1 197 ? -25.692 -5.969 15.330 1.00 97.25 197 LYS A O 1
ATOM 1553 N N . VAL A 1 198 ? -27.711 -6.511 14.483 1.00 97.00 198 VAL A N 1
ATOM 1554 C CA . VAL A 1 198 ? -28.428 -5.322 14.957 1.00 97.00 198 VAL A CA 1
ATOM 1555 C C . VAL A 1 198 ? -29.287 -5.709 16.153 1.00 97.00 198 VAL A C 1
ATOM 1557 O O . VAL A 1 198 ? -30.052 -6.668 16.076 1.00 97.00 198 VAL A O 1
ATOM 1560 N N . ASP A 1 199 ? -29.159 -4.964 17.244 1.00 96.69 199 ASP A N 1
ATOM 1561 C CA . ASP A 1 199 ? -30.070 -5.015 18.382 1.00 96.69 199 ASP A CA 1
ATOM 1562 C C . ASP A 1 199 ? -30.914 -3.737 18.373 1.00 96.69 199 ASP A C 1
ATOM 1564 O O . ASP A 1 199 ? -30.425 -2.642 18.660 1.00 96.69 199 ASP A O 1
ATOM 1568 N N . VAL A 1 200 ? -32.185 -3.873 17.993 1.00 96.12 200 VAL A N 1
ATOM 1569 C CA . VAL A 1 200 ? -33.106 -2.736 17.854 1.00 96.12 200 VAL A CA 1
ATOM 1570 C C . VAL A 1 200 ? -33.511 -2.182 19.219 1.00 96.12 200 VAL A C 1
ATOM 1572 O O . VAL A 1 200 ? -33.649 -0.969 19.368 1.00 96.12 200 VAL A O 1
ATOM 1575 N N . THR A 1 201 ? -33.655 -3.045 20.227 1.00 97.12 201 THR A N 1
ATOM 1576 C CA . THR A 1 201 ? -34.062 -2.650 21.580 1.00 97.12 201 THR A CA 1
ATOM 1577 C C . THR A 1 201 ? -32.971 -1.826 22.252 1.00 97.12 201 THR A C 1
ATOM 1579 O O . THR A 1 201 ? -33.254 -0.768 22.811 1.00 97.12 201 THR A O 1
ATOM 1582 N N . GLN A 1 202 ? -31.715 -2.264 22.146 1.00 96.38 202 GLN A N 1
ATOM 1583 C CA . GLN A 1 202 ? -30.562 -1.530 22.675 1.00 96.38 202 GLN A CA 1
ATOM 1584 C C . GLN A 1 202 ? -30.058 -0.433 21.729 1.00 96.38 202 GLN A C 1
ATOM 1586 O O . GLN A 1 202 ? -29.181 0.341 22.107 1.00 96.38 202 GLN A O 1
ATOM 1591 N N . LYS A 1 203 ? -30.595 -0.360 20.503 1.00 94.31 203 LYS A N 1
ATOM 1592 C CA . LYS A 1 203 ? -30.139 0.535 19.427 1.00 94.31 203 LYS A CA 1
ATOM 1593 C C . LYS A 1 203 ? -28.638 0.394 19.145 1.00 94.31 203 LYS A C 1
ATOM 1595 O O . LYS A 1 203 ? -27.935 1.388 18.970 1.00 94.31 203 LYS A O 1
ATOM 1600 N N . THR A 1 204 ? -28.137 -0.841 19.097 1.00 93.38 204 THR A N 1
ATOM 1601 C CA . THR A 1 204 ? -26.719 -1.123 18.830 1.00 93.38 204 THR A CA 1
ATOM 1602 C C . THR A 1 204 ? -26.519 -1.932 17.553 1.00 93.38 204 THR A C 1
ATOM 1604 O O . THR A 1 204 ? -27.371 -2.713 17.129 1.00 93.38 204 THR A O 1
ATOM 1607 N N . VAL A 1 205 ? -25.354 -1.746 16.927 1.00 92.69 205 VAL A N 1
ATOM 1608 C CA . VAL A 1 205 ? -24.898 -2.545 15.786 1.00 92.69 205 VAL A CA 1
ATOM 1609 C C . VAL A 1 205 ? -23.536 -3.131 16.124 1.00 92.69 205 VAL A C 1
ATOM 1611 O O . VAL A 1 205 ? -22.601 -2.403 16.459 1.00 92.69 205 VAL A O 1
ATOM 1614 N N . LYS A 1 206 ? -23.407 -4.452 16.007 1.00 94.38 206 LYS A N 1
ATOM 1615 C CA . LYS A 1 206 ? -22.136 -5.166 16.118 1.00 94.38 206 LYS A CA 1
ATOM 1616 C C . LYS A 1 206 ? -21.684 -5.604 14.734 1.00 94.38 206 LYS A C 1
ATOM 1618 O O . LYS A 1 206 ? -22.360 -6.405 14.096 1.00 94.38 206 LYS A O 1
ATOM 1623 N N . LEU A 1 207 ? -20.534 -5.106 14.297 1.00 94.56 207 LEU A N 1
ATOM 1624 C CA . LEU A 1 207 ? -19.882 -5.547 13.066 1.00 94.56 207 LEU A CA 1
ATOM 1625 C C . LEU A 1 207 ? -18.944 -6.720 13.363 1.00 94.56 207 LEU A C 1
ATOM 1627 O O . LEU A 1 207 ? -18.282 -6.754 14.402 1.00 94.56 207 LEU A O 1
ATOM 1631 N N . MET A 1 208 ? -18.901 -7.681 12.450 1.00 95.19 208 MET A N 1
ATOM 1632 C CA . MET A 1 208 ? -17.984 -8.814 12.460 1.00 95.19 208 MET A CA 1
ATOM 1633 C C . MET A 1 208 ? -17.182 -8.776 11.167 1.00 95.19 208 MET A C 1
ATOM 1635 O O . MET A 1 208 ? -17.766 -8.797 10.085 1.00 95.19 208 MET A O 1
ATOM 1639 N N . PHE A 1 209 ? -15.861 -8.730 11.297 1.00 95.25 209 PHE A N 1
ATOM 1640 C CA . PHE A 1 209 ? -14.926 -8.755 10.179 1.00 95.25 209 PHE A CA 1
ATOM 1641 C C . PHE A 1 209 ? -14.219 -10.105 10.146 1.00 95.25 209 PHE A C 1
ATOM 1643 O O . PHE A 1 209 ? -13.892 -10.663 11.195 1.00 95.25 209 PHE A O 1
ATOM 1650 N N . SER A 1 210 ? -13.981 -10.633 8.952 1.00 95.00 210 SER A N 1
ATOM 1651 C CA . SER A 1 210 ? -13.162 -11.823 8.753 1.00 95.00 210 SER A CA 1
ATOM 1652 C C . SER A 1 210 ? -12.321 -11.661 7.499 1.00 95.00 210 SER A C 1
ATOM 1654 O O . SER A 1 210 ? -12.769 -11.101 6.501 1.00 95.00 210 SER A O 1
ATOM 1656 N N . ASN A 1 211 ? -11.096 -12.163 7.562 1.00 96.06 211 ASN A N 1
ATOM 1657 C CA . ASN A 1 211 ? -10.233 -12.321 6.412 1.00 96.06 211 ASN A CA 1
ATOM 1658 C C . ASN A 1 211 ? -9.680 -13.743 6.439 1.00 96.06 211 ASN A C 1
ATOM 1660 O O . ASN A 1 211 ? -8.887 -14.075 7.315 1.00 96.06 211 ASN A O 1
ATOM 1664 N N . THR A 1 212 ? -10.114 -14.583 5.502 1.00 96.19 212 THR A N 1
ATOM 1665 C CA . THR A 1 212 ? -9.597 -15.958 5.359 1.00 96.19 212 THR A CA 1
ATOM 1666 C C . THR A 1 212 ? -8.452 -16.048 4.344 1.00 96.19 212 THR A C 1
ATOM 1668 O O . THR A 1 212 ? -7.954 -17.133 4.044 1.00 96.19 212 THR A O 1
ATOM 1671 N N . GLY A 1 213 ? -8.010 -14.895 3.828 1.00 96.38 213 GLY A N 1
ATOM 1672 C CA . GLY A 1 213 ? -6.783 -14.745 3.058 1.00 96.38 213 GLY A CA 1
ATOM 1673 C C . GLY A 1 213 ? -5.521 -14.786 3.926 1.00 96.38 213 GLY A C 1
ATOM 1674 O O . GLY A 1 213 ? -5.567 -15.029 5.129 1.00 96.38 213 GLY A O 1
ATOM 1675 N N . LYS A 1 214 ? -4.365 -14.559 3.297 1.00 95.62 214 LYS A N 1
ATOM 1676 C CA . LYS A 1 214 ? -3.042 -14.693 3.937 1.00 95.62 214 LYS A CA 1
ATOM 1677 C C . LYS A 1 214 ? -2.410 -13.366 4.357 1.00 95.62 214 LYS A C 1
ATOM 1679 O O . LYS A 1 214 ? -1.548 -13.368 5.227 1.00 95.62 214 LYS A O 1
ATOM 1684 N N . GLN A 1 215 ? -2.795 -12.259 3.726 1.00 96.94 215 GLN A N 1
ATOM 1685 C CA . GLN A 1 215 ? -2.292 -10.920 4.049 1.00 96.94 215 GLN A CA 1
ATOM 1686 C C . GLN A 1 215 ? -3.307 -10.206 4.945 1.00 96.94 215 GLN A C 1
ATOM 1688 O O . GLN A 1 215 ? -4.503 -10.340 4.690 1.00 96.94 215 GLN A O 1
ATOM 1693 N N . ALA A 1 216 ? -2.869 -9.437 5.947 1.00 96.56 216 ALA A N 1
ATOM 1694 C CA . ALA A 1 216 ? -3.788 -8.661 6.779 1.00 96.56 216 ALA A CA 1
ATOM 1695 C C . ALA A 1 216 ? -4.479 -7.552 5.970 1.00 96.56 216 ALA A C 1
ATOM 1697 O O . ALA A 1 216 ? -3.970 -7.093 4.947 1.00 96.56 216 ALA A O 1
ATOM 1698 N N . ALA A 1 217 ? -5.646 -7.116 6.439 1.00 95.38 217 ALA A N 1
ATOM 1699 C CA . ALA A 1 217 ? -6.441 -6.073 5.803 1.00 95.38 217 ALA A CA 1
ATOM 1700 C C . ALA A 1 217 ? -6.918 -5.067 6.848 1.00 95.38 217 ALA A C 1
ATOM 1702 O O . ALA A 1 217 ? -7.054 -5.409 8.018 1.00 95.38 217 ALA A O 1
ATOM 1703 N N . VAL A 1 218 ? -7.193 -3.838 6.414 1.00 96.06 218 VAL A N 1
ATOM 1704 C CA . VAL A 1 218 ? -7.733 -2.783 7.274 1.00 96.06 218 VAL A CA 1
ATOM 1705 C C . VAL A 1 218 ? -9.182 -2.514 6.882 1.00 96.06 218 VAL A C 1
ATOM 1707 O O . VAL A 1 218 ? -9.481 -2.137 5.751 1.00 96.06 218 VAL A O 1
ATOM 1710 N N . PHE A 1 219 ? -10.093 -2.697 7.831 1.00 96.50 219 PHE A N 1
ATOM 1711 C CA . PHE A 1 219 ? -11.506 -2.370 7.709 1.00 96.50 219 PHE A CA 1
ATOM 1712 C C . PHE A 1 219 ? -11.760 -0.977 8.277 1.00 96.50 219 PHE A C 1
ATOM 1714 O O . PHE A 1 219 ? -11.565 -0.726 9.469 1.00 96.50 219 PHE A O 1
ATOM 17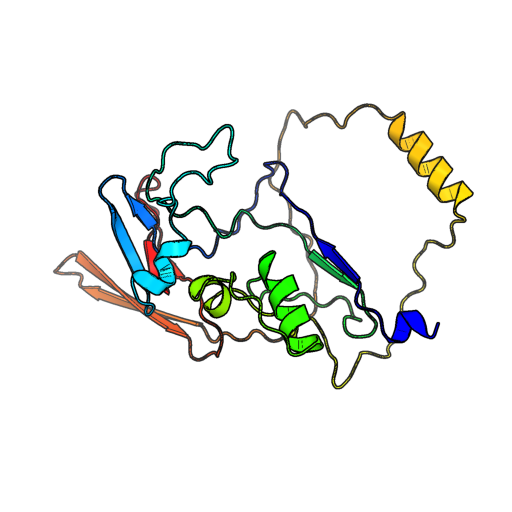21 N N . HIS A 1 220 ? -12.243 -0.079 7.427 1.00 95.00 220 HIS A N 1
ATOM 1722 C CA . HIS A 1 220 ? -12.626 1.269 7.822 1.00 95.00 220 HIS A CA 1
ATOM 1723 C C . HIS A 1 220 ? -14.117 1.337 8.148 1.00 95.00 220 HIS A C 1
ATOM 1725 O O . HIS A 1 220 ? -14.956 0.931 7.343 1.00 95.00 220 HIS A O 1
ATOM 1731 N N . VAL A 1 221 ? -14.455 1.887 9.313 1.00 94.62 221 VAL A N 1
ATOM 1732 C CA . VAL A 1 221 ? -15.839 2.116 9.738 1.00 94.62 221 VAL A CA 1
ATOM 1733 C C . VAL A 1 221 ? -16.043 3.603 9.988 1.00 94.62 221 VAL A C 1
ATOM 1735 O O . VAL A 1 221 ? -15.427 4.191 10.881 1.00 94.62 221 VAL A O 1
ATOM 1738 N N . TYR A 1 222 ? -16.942 4.192 9.203 1.00 92.88 222 TYR A N 1
ATOM 1739 C CA . TYR A 1 222 ? -17.301 5.604 9.265 1.00 92.88 222 TYR A CA 1
ATOM 1740 C C . TYR A 1 222 ? -18.745 5.768 9.731 1.00 92.88 222 TYR A C 1
ATOM 1742 O O . TYR A 1 222 ? -19.638 5.052 9.271 1.00 92.88 222 TYR A O 1
ATOM 1750 N N . ASN A 1 223 ? -18.988 6.750 10.600 1.00 89.81 223 ASN A N 1
ATOM 1751 C CA . ASN A 1 223 ? -20.341 7.195 10.898 1.00 89.81 223 ASN A CA 1
ATOM 1752 C C . ASN A 1 223 ? -20.766 8.235 9.854 1.00 89.81 223 ASN A C 1
ATOM 1754 O O . ASN A 1 223 ? -20.345 9.383 9.908 1.00 89.81 223 ASN A O 1
ATOM 1758 N N . ARG A 1 224 ? -21.624 7.858 8.903 1.00 90.88 224 ARG A N 1
ATOM 1759 C CA . ARG A 1 224 ? -22.088 8.793 7.861 1.00 90.88 224 ARG A CA 1
ATOM 1760 C C . ARG A 1 224 ? -23.005 9.908 8.383 1.00 90.88 224 ARG A C 1
ATOM 1762 O O . ARG A 1 224 ? -23.288 10.829 7.628 1.00 90.88 224 ARG A O 1
ATOM 1769 N N . LEU A 1 225 ? -23.464 9.819 9.634 1.00 92.12 225 LEU A N 1
ATOM 1770 C CA . LEU A 1 225 ? -24.243 10.866 10.307 1.00 92.12 225 LEU A CA 1
ATOM 1771 C C . LEU A 1 225 ? -23.369 11.831 11.120 1.00 92.12 225 LEU A C 1
ATOM 1773 O O . LEU A 1 225 ? -23.853 12.875 11.539 1.00 92.12 225 LEU A O 1
ATOM 1777 N N . ASP A 1 226 ? -22.100 11.487 11.341 1.00 94.56 226 ASP A N 1
ATOM 1778 C CA . ASP A 1 226 ? -21.130 12.319 12.045 1.00 94.56 226 ASP A CA 1
ATOM 1779 C C . ASP A 1 226 ? -19.784 12.224 11.326 1.00 94.56 226 ASP A C 1
ATOM 1781 O O . ASP A 1 226 ? -18.940 11.378 11.628 1.00 94.56 226 ASP A O 1
ATOM 1785 N N . LEU A 1 227 ? -19.602 13.106 10.344 1.00 91.12 227 LEU A N 1
ATOM 1786 C CA . LEU A 1 227 ? -18.373 13.182 9.556 1.00 91.12 227 LEU A CA 1
ATOM 1787 C C . LEU A 1 227 ? -17.188 13.756 10.352 1.00 91.12 227 LEU A C 1
ATOM 1789 O O . LEU A 1 227 ? -16.069 13.740 9.845 1.00 91.12 227 LEU A O 1
ATOM 1793 N N . THR A 1 228 ? -17.416 14.244 11.579 1.00 92.69 228 THR A N 1
ATOM 1794 C CA . THR A 1 228 ? -16.356 14.726 12.479 1.00 92.69 228 THR A CA 1
ATOM 1795 C C . THR A 1 228 ? -15.806 13.627 13.383 1.00 92.69 228 THR A C 1
ATOM 1797 O O . THR A 1 228 ? -14.726 13.783 13.955 1.00 92.69 228 THR A O 1
ATOM 1800 N N . ALA A 1 229 ? -16.508 12.493 13.484 1.00 92.75 229 ALA A N 1
ATOM 1801 C CA . ALA A 1 229 ? -16.056 11.359 14.269 1.00 92.75 229 ALA A CA 1
ATOM 1802 C C . ALA A 1 229 ? -14.717 10.816 13.750 1.00 92.75 229 ALA A C 1
ATOM 1804 O O . ALA A 1 229 ? -14.530 10.587 12.552 1.00 92.75 229 ALA A O 1
ATOM 1805 N N . ILE A 1 230 ? -13.808 10.517 14.681 1.00 91.56 230 ILE A N 1
ATOM 1806 C CA . ILE A 1 230 ? -12.539 9.860 14.360 1.00 91.56 230 ILE A CA 1
ATOM 1807 C C . ILE A 1 230 ? -12.831 8.509 13.675 1.00 91.56 230 ILE A C 1
ATOM 1809 O O . ILE A 1 230 ? -13.555 7.679 14.244 1.00 91.56 230 ILE A O 1
ATOM 1813 N N . PRO A 1 231 ? -12.267 8.246 12.478 1.00 90.81 231 PRO A N 1
ATOM 1814 C CA . PRO A 1 231 ? -12.472 6.986 11.774 1.00 90.81 231 PRO A CA 1
ATOM 1815 C C . PRO A 1 231 ? -12.025 5.794 12.613 1.00 90.81 231 PRO A C 1
ATOM 1817 O O . PRO A 1 231 ? -10.904 5.775 13.129 1.00 90.81 231 PRO A O 1
ATOM 1820 N N . ARG A 1 232 ? -12.871 4.765 12.698 1.00 95.12 232 ARG A N 1
ATOM 1821 C CA . ARG A 1 232 ? -12.516 3.513 13.372 1.00 95.12 232 ARG A CA 1
ATOM 1822 C C . ARG A 1 232 ? -11.860 2.576 12.369 1.00 95.12 232 ARG A C 1
ATOM 1824 O O . ARG A 1 232 ? -12.440 2.315 11.315 1.00 95.12 232 ARG A O 1
ATOM 1831 N N . ARG A 1 233 ? -10.677 2.059 12.698 1.00 95.81 233 ARG A N 1
ATOM 1832 C CA . ARG A 1 233 ? -9.942 1.122 11.831 1.00 95.81 233 ARG A CA 1
ATOM 1833 C C . ARG A 1 233 ? -9.736 -0.208 12.543 1.00 95.81 233 ARG A C 1
ATOM 1835 O O . ARG A 1 233 ? -9.255 -0.237 13.674 1.00 95.81 233 ARG A O 1
ATOM 1842 N N . TYR A 1 234 ? -10.135 -1.296 11.900 1.00 96.12 234 TYR A N 1
ATOM 1843 C CA . TYR A 1 234 ? -10.017 -2.652 12.431 1.00 96.12 234 TYR A CA 1
ATOM 1844 C C . TYR A 1 234 ? -9.087 -3.474 11.550 1.00 96.12 234 TYR A C 1
ATOM 1846 O O . TYR A 1 234 ? -9.173 -3.372 10.331 1.00 96.12 234 TYR A O 1
ATOM 1854 N N . MET A 1 235 ? -8.217 -4.270 12.159 1.00 92.44 235 MET A N 1
ATOM 1855 C CA . MET A 1 235 ? -7.226 -5.097 11.470 1.00 92.44 235 MET A CA 1
ATOM 1856 C C . MET A 1 235 ? -7.192 -6.498 12.063 1.00 92.44 235 MET A C 1
ATOM 1858 O O . MET A 1 235 ? -7.085 -6.587 13.309 1.00 92.44 235 MET A O 1
#

Mean predicted aligned error: 5.92 Å

Foldseek 3Di:
DVVQQVDKDKDWDPDPVPDDDPDDFLADFWAQQVRDTQADEPDDCVLNVVQAQPDDDDPPDPDDDDGRRGGDDDDDDIDMDIDGLFQPDQADEPQAAGPCLCVLLCCVVPVDDDPPQGNVCPQRHHNCPLSGRPPDGDPPDDPPDPDPDDPVRVVVVVVVVVPDDDDDDDPDDDDDDDDDDDHHYGDYQWDKDKDWDADVVVRDIDIDIDTPGDGDGKDWDDDPVCNPDDIHIYD

pLDDT: mean 92.12, std 6.11, range [60.88, 98.5]

Secondary structure (DSSP, 8-state):
-TTGGG--EEEE-S--TT----SPP-PSPEE-TT--EEEE-SS-HHHHGGGBS-PPPPTT-S--PPP---B--S-S---EEEESTTSTTT-B--S---THHHHHHHHHHHS---TTS-HHHHHHS--SGGG--SSS---SPPP--S----HHHHHHHHHHHHTSPPPPPPSS--PPPPPPS---BPPPS--EEEEEEEETTTTEEEEEEEE-SSS---EEE--TT-TTSPPEEE-

Nearest PDB structures (foldseek):
  8yk5-assembly1_B  TM=8.296E-01  e=1.084E-11  Streptomyces sanglieri
  4bqq-assembly1_B  TM=2.371E-01  e=5.185E+00  Lomovskayavirus C31
  2a73-assembly1_B  TM=2.629E-01  e=9.188E+00  Homo sapiens

InterPro domains:
  IPR007312 Phosphoesterase [PF04185] (1-112)
  IPR007312 Phosphoesterase [PTHR31956] (1-172)
  IPR008475 Bacterial phospholipase C, C-terminal domain [PF05506] (184-234)
  IPR017850 Alkaline-phosphatase-like, core domain superfamily [G3DSA:3.40.720.10] (1-161)

Radius of gyration: 22.2 Å; Cα contacts (8 Å, |Δi|>4): 307; chains: 1; bounding box: 55×47×57 Å

Sequence (235 aa):
PQVWSQTVLLVNFDENDGFFDHVPSPSAPSKDINGVVYGKTTLTDQQVSYEYFNHPAVATSKSQPETDGRVYGPGVRVPMYVISPWSRGGWVNSQVFDHTSILQFLEKRFGVQEPNISPYRRAVCGDLTTAFNFKTPNLLPVAELDGKKTKAEADAIRVAQELLPQVSVPSQQQFPQQEIGIRPSRALPYILHTSAKVDVTQKTVKLMFSNTGKQAAVFHVYNRLDLTAIPRRYM